Protein AF-A0A7C5YS39-F1 (afdb_monomer)

pLDDT: mean 82.93, std 13.88, range [36.0, 96.56]

Structure (mmCIF, N/CA/C/O backbone):
data_AF-A0A7C5YS39-F1
#
_entry.id   AF-A0A7C5YS39-F1
#
loop_
_atom_site.group_PDB
_atom_site.id
_atom_site.type_symbol
_atom_site.label_atom_id
_atom_site.label_alt_id
_atom_site.label_comp_id
_atom_site.label_asym_id
_atom_site.label_entity_id
_atom_site.label_seq_id
_atom_site.pdbx_PDB_ins_code
_atom_site.Cartn_x
_atom_site.Cartn_y
_atom_site.Cartn_z
_atom_site.occupancy
_atom_site.B_iso_or_equiv
_atom_site.auth_seq_id
_atom_site.auth_comp_id
_atom_site.auth_asym_id
_atom_site.auth_atom_id
_atom_site.pdbx_PDB_model_num
ATOM 1 N N . MET A 1 1 ? 21.789 -4.490 -15.335 1.00 45.22 1 MET A N 1
ATOM 2 C CA . MET A 1 1 ? 21.507 -5.403 -16.463 1.00 45.22 1 MET A CA 1
ATOM 3 C C . MET A 1 1 ? 22.492 -5.074 -17.562 1.00 45.22 1 MET A C 1
ATOM 5 O O . MET A 1 1 ? 22.543 -3.919 -17.960 1.00 45.22 1 MET A O 1
ATOM 9 N N . GLU A 1 2 ? 23.297 -6.037 -18.001 1.00 36.00 2 GLU A N 1
ATOM 10 C CA . GLU A 1 2 ? 24.181 -5.852 -19.156 1.00 36.00 2 GLU A CA 1
ATOM 11 C C . GLU A 1 2 ? 23.430 -6.277 -20.417 1.00 36.00 2 GLU A C 1
ATOM 13 O O . GLU A 1 2 ? 22.921 -7.394 -20.490 1.00 36.00 2 GLU A O 1
ATOM 18 N N . SER A 1 3 ? 23.332 -5.386 -21.402 1.00 39.38 3 SER A N 1
ATOM 19 C CA . SER A 1 3 ? 22.872 -5.760 -22.738 1.00 39.38 3 SER A CA 1
ATOM 20 C C . SER A 1 3 ? 24.081 -6.172 -23.570 1.00 39.38 3 SER A C 1
ATOM 22 O O . SER A 1 3 ? 24.987 -5.359 -23.758 1.00 39.38 3 SER A O 1
ATOM 24 N N . ARG A 1 4 ? 24.082 -7.395 -24.103 1.00 46.88 4 ARG A N 1
ATOM 25 C CA . ARG A 1 4 ? 24.971 -7.784 -25.204 1.00 46.88 4 ARG A CA 1
ATOM 26 C C . ARG A 1 4 ? 24.171 -7.768 -26.502 1.00 46.88 4 ARG A C 1
ATOM 28 O O . ARG A 1 4 ? 22.986 -8.096 -26.509 1.00 46.88 4 ARG A O 1
ATOM 35 N N . VAL A 1 5 ? 24.809 -7.309 -27.571 1.00 46.75 5 VAL A N 1
ATOM 36 C CA . VAL A 1 5 ? 24.255 -7.382 -28.924 1.00 46.75 5 VAL A CA 1
ATOM 37 C C . VAL A 1 5 ? 24.729 -8.710 -29.494 1.00 46.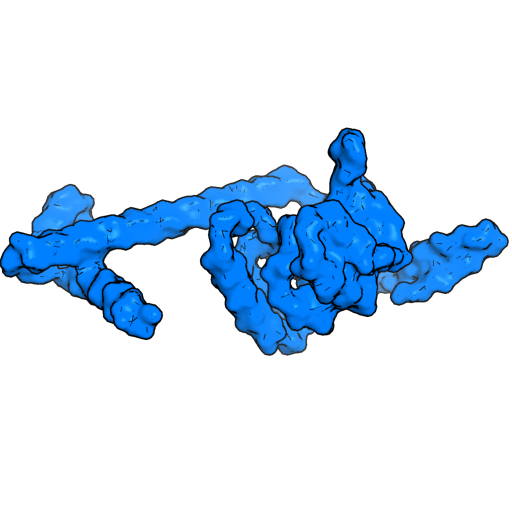75 5 VAL A C 1
ATOM 39 O O . VAL A 1 5 ? 25.938 -8.928 -29.588 1.00 46.75 5 VAL A O 1
ATOM 42 N N . ASP A 1 6 ? 23.791 -9.607 -29.790 1.00 52.62 6 ASP A N 1
ATOM 43 C CA . ASP A 1 6 ? 24.111 -10.870 -30.454 1.00 52.62 6 ASP A CA 1
ATOM 44 C C . ASP A 1 6 ? 24.608 -10.595 -31.894 1.00 52.62 6 ASP A C 1
ATOM 46 O O . ASP A 1 6 ? 24.360 -9.515 -32.441 1.00 52.62 6 ASP A O 1
ATOM 50 N N . PRO A 1 7 ? 25.323 -11.538 -32.538 1.00 56.31 7 PRO A N 1
ATOM 51 C CA . PRO A 1 7 ? 25.869 -11.355 -33.891 1.00 56.31 7 PRO A CA 1
ATOM 52 C C . PRO A 1 7 ? 24.815 -11.044 -34.967 1.00 56.31 7 PRO A C 1
ATOM 54 O O . PRO A 1 7 ? 25.151 -10.535 -36.031 1.00 56.31 7 PRO A O 1
ATOM 57 N N . ASP A 1 8 ? 23.545 -11.347 -34.691 1.00 74.62 8 ASP A N 1
ATOM 58 C CA . ASP A 1 8 ? 22.373 -11.062 -35.525 1.00 74.62 8 ASP A CA 1
ATOM 59 C C . ASP A 1 8 ? 21.801 -9.643 -35.309 1.00 74.62 8 ASP A C 1
ATOM 61 O O . ASP A 1 8 ? 20.803 -9.273 -35.927 1.00 74.62 8 ASP A O 1
ATOM 65 N N . GLY A 1 9 ? 22.415 -8.831 -34.441 1.00 68.00 9 GLY A N 1
ATOM 66 C CA . GLY A 1 9 ? 21.976 -7.471 -34.121 1.00 68.00 9 GLY A CA 1
ATOM 67 C C . GLY A 1 9 ? 20.802 -7.403 -33.139 1.00 68.00 9 GLY A C 1
ATOM 68 O O . GLY A 1 9 ? 20.320 -6.308 -32.831 1.00 68.00 9 GLY A O 1
ATOM 69 N N . VAL A 1 10 ? 20.338 -8.541 -32.611 1.00 58.12 10 VAL A N 1
ATOM 70 C CA . VAL A 1 10 ? 19.209 -8.586 -31.679 1.00 58.12 10 VAL A CA 1
ATOM 71 C C . VAL A 1 10 ? 19.715 -8.362 -30.254 1.00 58.12 10 VAL A C 1
ATOM 73 O O . VAL A 1 10 ? 20.541 -9.109 -29.730 1.00 58.12 10 VAL A O 1
ATOM 76 N N . LYS A 1 11 ? 19.204 -7.325 -29.578 1.00 49.88 11 LYS A N 1
ATOM 77 C CA . LYS A 1 11 ? 19.442 -7.136 -28.139 1.00 49.88 11 LYS A CA 1
ATOM 78 C C . LYS A 1 11 ? 18.672 -8.200 -27.367 1.00 49.88 11 LYS A C 1
ATOM 80 O O . LYS A 1 11 ? 17.454 -8.097 -27.222 1.00 49.88 11 LYS A O 1
ATOM 85 N N . ARG A 1 12 ? 19.382 -9.200 -26.850 1.00 51.28 12 ARG A N 1
ATOM 86 C CA . ARG A 1 12 ? 18.815 -10.187 -25.928 1.00 51.28 12 ARG A CA 1
ATOM 87 C C . ARG A 1 12 ? 19.206 -9.847 -24.499 1.00 51.28 12 ARG A C 1
ATOM 89 O O . ARG A 1 12 ? 20.309 -9.381 -24.213 1.00 51.28 12 ARG A O 1
ATOM 96 N N . TRP A 1 13 ? 18.252 -10.037 -23.599 1.00 51.91 13 TRP A N 1
ATOM 97 C CA . TRP A 1 13 ? 18.456 -9.832 -22.175 1.00 51.91 13 TRP A CA 1
ATOM 98 C C . TRP A 1 13 ? 18.960 -11.136 -21.579 1.00 51.91 13 TRP A C 1
ATOM 100 O O . TRP A 1 13 ? 18.285 -12.160 -21.669 1.00 51.91 13 TRP A O 1
ATOM 110 N N . PHE A 1 14 ? 20.141 -11.097 -20.975 1.00 56.94 14 PHE A N 1
ATOM 111 C CA . PHE A 1 14 ? 20.733 -12.257 -20.327 1.00 56.94 14 PHE A CA 1
ATOM 112 C C . PHE A 1 14 ? 20.655 -12.099 -18.814 1.00 56.94 14 PHE A C 1
ATOM 114 O O . PHE A 1 14 ? 20.822 -11.005 -18.264 1.00 56.94 14 PHE A O 1
ATOM 121 N N . VAL A 1 15 ? 20.423 -13.214 -18.127 1.00 60.16 15 VAL A N 1
ATOM 122 C CA . VAL A 1 15 ? 20.558 -13.278 -16.676 1.00 60.16 15 VAL A CA 1
ATOM 123 C C . VAL A 1 15 ? 22.048 -13.140 -16.361 1.00 60.16 15 VAL A C 1
ATOM 125 O O . VAL A 1 15 ? 22.815 -14.079 -16.540 1.00 60.16 15 VAL A O 1
ATOM 128 N N . ALA A 1 16 ? 22.472 -11.948 -15.928 1.00 64.75 16 ALA A N 1
ATOM 129 C CA . ALA A 1 16 ? 23.889 -11.650 -15.689 1.00 64.75 16 ALA A CA 1
ATOM 130 C C . ALA A 1 16 ? 24.527 -12.605 -14.661 1.00 64.75 16 ALA A C 1
ATOM 132 O O . ALA A 1 16 ? 25.711 -12.923 -14.755 1.00 64.75 16 ALA A O 1
ATOM 133 N N . ARG A 1 17 ? 23.733 -13.075 -13.688 1.00 69.56 17 ARG A N 1
ATOM 134 C CA . ARG A 1 17 ? 24.066 -14.175 -12.776 1.00 69.56 17 ARG A CA 1
ATOM 135 C C . ARG A 1 17 ? 22.801 -14.912 -12.381 1.00 69.56 17 ARG A C 1
ATOM 137 O O . ARG A 1 17 ? 21.881 -14.295 -11.846 1.00 69.56 17 ARG A O 1
ATOM 144 N N . GLU A 1 18 ? 22.775 -16.219 -12.603 1.00 72.00 18 GLU A N 1
ATOM 145 C CA . GLU A 1 18 ? 21.705 -17.048 -12.065 1.00 72.00 18 GLU A CA 1
ATOM 146 C C . GLU A 1 18 ? 21.759 -17.056 -10.530 1.00 72.00 18 GLU A C 1
ATOM 148 O O . GLU A 1 18 ? 22.845 -17.034 -9.930 1.00 72.00 18 GLU A O 1
ATOM 153 N N . PRO A 1 19 ? 20.596 -17.047 -9.861 1.00 70.94 19 PRO A N 1
ATOM 154 C CA . PRO A 1 19 ? 20.556 -17.085 -8.413 1.00 70.94 19 PRO A CA 1
ATOM 155 C C . PRO A 1 19 ? 21.097 -18.432 -7.912 1.00 70.94 19 PRO A C 1
ATOM 157 O O . PRO A 1 19 ? 20.595 -19.495 -8.257 1.00 70.94 19 PRO A O 1
ATOM 160 N N . LYS A 1 20 ? 22.110 -18.393 -7.035 1.00 77.19 20 LYS A N 1
ATOM 161 C CA . LYS A 1 20 ? 22.718 -19.601 -6.434 1.00 77.19 20 LYS A CA 1
ATOM 162 C C . LYS A 1 20 ? 21.772 -20.375 -5.505 1.00 77.19 20 LYS A C 1
ATOM 164 O O . LYS A 1 20 ? 22.084 -21.488 -5.095 1.00 77.19 20 LYS A O 1
ATOM 169 N N . LYS A 1 21 ? 20.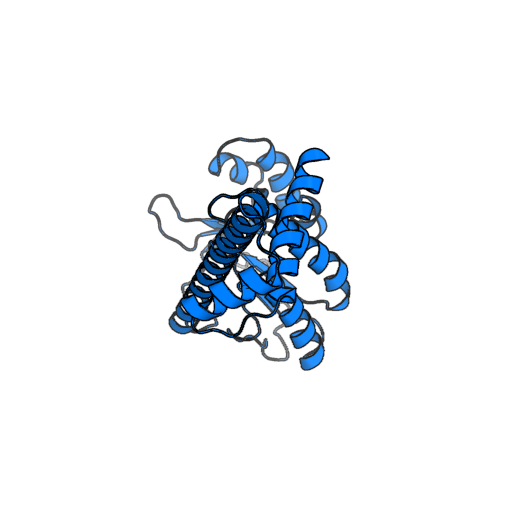670 -19.751 -5.089 1.00 76.62 21 LYS A N 1
ATOM 170 C CA . LYS A 1 21 ? 19.638 -20.322 -4.221 1.00 76.62 21 LYS A CA 1
ATOM 171 C C . LYS A 1 21 ? 18.275 -19.976 -4.818 1.00 76.62 21 LYS A C 1
ATOM 173 O O . LYS A 1 21 ? 18.141 -18.866 -5.333 1.00 76.62 21 LYS A O 1
ATOM 178 N N . PRO A 1 22 ? 17.275 -20.868 -4.725 1.00 73.00 22 PRO A N 1
ATOM 179 C CA . PRO A 1 22 ? 15.930 -20.556 -5.186 1.00 73.00 22 PRO A CA 1
ATOM 180 C C . PRO A 1 22 ? 15.401 -19.319 -4.457 1.00 73.00 22 PRO A C 1
ATOM 182 O O . PRO A 1 22 ? 15.624 -19.151 -3.251 1.00 73.00 22 PRO A O 1
ATOM 185 N N . VAL A 1 23 ? 14.716 -18.451 -5.202 1.00 75.38 23 VAL A N 1
ATOM 186 C CA . VAL A 1 23 ? 14.020 -17.299 -4.626 1.00 75.38 23 VAL A CA 1
ATOM 187 C C . VAL A 1 23 ? 12.910 -17.841 -3.736 1.00 75.38 23 VAL A C 1
ATOM 189 O O . VAL A 1 23 ? 12.058 -18.601 -4.189 1.00 75.38 23 VAL A O 1
ATOM 192 N N . ARG A 1 24 ? 12.952 -17.488 -2.451 1.00 82.38 24 ARG A N 1
ATOM 193 C CA . ARG A 1 24 ? 11.926 -17.885 -1.488 1.00 82.38 24 ARG A CA 1
ATOM 194 C C . ARG A 1 24 ? 10.740 -16.955 -1.661 1.00 82.38 24 ARG A C 1
ATOM 196 O O . ARG A 1 24 ? 10.851 -15.764 -1.378 1.00 82.38 24 ARG A O 1
ATOM 203 N N . PHE A 1 25 ? 9.651 -17.501 -2.179 1.00 88.44 25 PHE A N 1
ATOM 204 C CA . PHE A 1 25 ? 8.449 -16.744 -2.466 1.00 88.44 25 PHE A CA 1
ATOM 205 C C . PHE A 1 25 ? 7.219 -17.619 -2.233 1.00 88.44 25 PHE A C 1
ATOM 207 O O . PHE A 1 25 ? 7.125 -18.713 -2.785 1.00 88.44 25 PHE A O 1
ATOM 214 N N . SER A 1 26 ? 6.301 -17.137 -1.404 1.00 90.75 26 SER A N 1
ATOM 215 C CA . SER A 1 26 ? 5.025 -17.771 -1.083 1.00 90.75 26 SER A CA 1
ATOM 216 C C . SER A 1 26 ? 3.917 -16.723 -1.053 1.00 90.75 26 SER A C 1
ATOM 218 O O . SER A 1 26 ? 4.170 -15.540 -0.816 1.00 90.75 26 SER A O 1
ATOM 220 N N . LEU A 1 27 ? 2.681 -17.155 -1.290 1.00 89.75 27 LEU A N 1
ATOM 221 C CA . LEU A 1 27 ? 1.522 -16.270 -1.227 1.00 89.75 27 LEU A CA 1
ATOM 222 C C . LEU A 1 27 ? 1.323 -15.721 0.195 1.00 89.75 27 LEU A C 1
ATOM 224 O O . LEU A 1 27 ? 0.961 -14.564 0.360 1.00 89.75 27 LEU A O 1
ATOM 228 N N . GLU A 1 28 ? 1.575 -16.540 1.212 1.00 89.56 28 GLU A N 1
ATOM 229 C CA . GLU A 1 28 ? 1.251 -16.250 2.607 1.00 89.56 28 GLU A CA 1
ATOM 230 C C . GLU A 1 28 ? 2.233 -15.277 3.263 1.00 89.56 28 GLU A C 1
ATOM 232 O O . GLU A 1 28 ? 1.823 -14.461 4.086 1.00 89.56 28 GLU A O 1
ATOM 237 N N . GLU A 1 29 ? 3.524 -15.370 2.928 1.00 90.88 29 GLU A N 1
ATOM 238 C CA . GLU A 1 29 ? 4.566 -14.558 3.570 1.00 90.88 29 GLU A CA 1
ATOM 239 C C . GLU A 1 29 ? 4.973 -13.343 2.732 1.00 90.88 29 GLU A C 1
ATOM 241 O O . GLU A 1 29 ? 5.399 -12.329 3.284 1.00 90.88 29 GLU A O 1
ATOM 246 N N . ASN A 1 30 ? 4.885 -13.440 1.400 1.00 92.69 30 ASN A N 1
ATOM 247 C CA . ASN A 1 30 ? 5.450 -12.435 0.502 1.00 92.69 30 ASN A CA 1
ATOM 248 C C . ASN A 1 30 ? 4.400 -11.535 -0.146 1.00 92.69 30 ASN A C 1
ATOM 250 O O . ASN A 1 30 ? 4.789 -10.529 -0.732 1.00 92.69 30 ASN A O 1
ATOM 254 N N . ILE A 1 31 ? 3.106 -11.859 -0.074 1.00 92.69 31 ILE A N 1
ATOM 255 C CA . ILE A 1 31 ? 2.040 -11.032 -0.650 1.00 92.69 31 ILE A CA 1
ATOM 256 C C . ILE A 1 31 ? 1.175 -10.473 0.472 1.00 92.69 31 ILE A C 1
ATOM 258 O O . ILE A 1 31 ? 0.572 -11.207 1.249 1.00 92.69 31 ILE A O 1
ATOM 262 N N . VAL A 1 32 ? 1.099 -9.148 0.532 1.00 90.88 32 VAL A N 1
ATOM 263 C CA . VAL A 1 32 ? 0.361 -8.412 1.556 1.00 90.88 32 VAL A CA 1
ATOM 264 C C . VAL A 1 32 ? -0.671 -7.500 0.910 1.00 90.88 32 VAL A C 1
ATOM 266 O O . VAL A 1 32 ? -0.435 -6.912 -0.143 1.00 90.88 32 VAL A O 1
ATOM 269 N N . PHE A 1 33 ? -1.826 -7.372 1.561 1.00 87.12 33 PHE A N 1
ATOM 270 C CA . PHE A 1 33 ? -2.967 -6.592 1.062 1.00 87.12 33 PHE A CA 1
ATOM 271 C C . PHE A 1 33 ? -3.277 -5.361 1.927 1.00 87.12 33 PHE A C 1
ATOM 273 O O . PHE A 1 33 ? -4.254 -4.655 1.674 1.00 87.12 33 PHE A O 1
ATOM 280 N N . SER A 1 34 ? -2.481 -5.114 2.973 1.00 81.50 34 SER A N 1
ATOM 281 C CA . SER A 1 34 ? -2.614 -3.953 3.852 1.00 81.50 34 SER A CA 1
ATOM 282 C C . SER A 1 34 ? -1.240 -3.355 4.197 1.00 81.50 34 SER A C 1
ATOM 284 O O . SER A 1 34 ? -0.257 -4.103 4.270 1.00 81.50 34 SER A O 1
ATOM 286 N N . PRO A 1 35 ? -1.149 -2.029 4.413 1.00 77.19 35 PRO A N 1
ATOM 287 C CA . PRO A 1 35 ? 0.086 -1.391 4.869 1.00 77.19 35 PRO A CA 1
ATOM 288 C C . PRO A 1 35 ? 0.581 -1.925 6.220 1.00 77.19 35 PRO A C 1
ATOM 290 O O . PRO A 1 35 ? 1.781 -2.067 6.435 1.00 77.19 35 PRO A O 1
ATOM 293 N N . GLU A 1 36 ? -0.330 -2.264 7.133 1.00 78.25 36 GLU A N 1
ATOM 294 C CA . GLU A 1 36 ? 0.026 -2.783 8.455 1.00 78.25 36 GLU A CA 1
ATOM 295 C C . GLU A 1 36 ? 0.654 -4.182 8.360 1.00 78.25 36 GLU A C 1
ATOM 297 O O . GLU A 1 36 ? 1.599 -4.502 9.087 1.00 78.25 36 GLU A O 1
ATOM 302 N N . ASP A 1 37 ? 0.154 -5.017 7.444 1.00 86.50 37 ASP A N 1
ATOM 303 C CA . ASP A 1 37 ? 0.719 -6.343 7.192 1.00 86.50 37 ASP A CA 1
ATOM 304 C C . ASP A 1 37 ? 2.063 -6.255 6.454 1.00 86.50 37 ASP A C 1
ATOM 306 O O . ASP A 1 37 ? 2.910 -7.128 6.648 1.00 86.50 37 ASP A O 1
ATOM 310 N N . LEU A 1 38 ? 2.303 -5.201 5.663 1.00 85.88 38 LEU A N 1
ATOM 311 C CA . LEU A 1 38 ? 3.585 -4.969 4.988 1.00 85.88 38 LEU A CA 1
ATOM 312 C C . LEU A 1 38 ? 4.734 -4.827 5.989 1.00 85.88 38 LEU A C 1
ATOM 314 O O . LEU A 1 38 ? 5.759 -5.493 5.842 1.00 85.88 38 LEU A O 1
ATOM 318 N N . MET A 1 39 ? 4.548 -4.014 7.029 1.00 83.50 39 MET A N 1
ATOM 319 C CA . MET A 1 39 ? 5.569 -3.802 8.056 1.00 83.50 39 MET A CA 1
ATOM 320 C C . MET A 1 39 ? 5.863 -5.084 8.836 1.00 83.50 39 MET A C 1
ATOM 322 O O . MET A 1 39 ? 7.015 -5.497 8.944 1.00 83.50 39 MET A O 1
ATOM 326 N N . LYS A 1 40 ? 4.810 -5.776 9.288 1.00 88.62 40 LYS A N 1
ATOM 327 C CA . LYS A 1 40 ? 4.940 -7.061 9.990 1.00 88.62 40 LYS A CA 1
ATOM 328 C C . LYS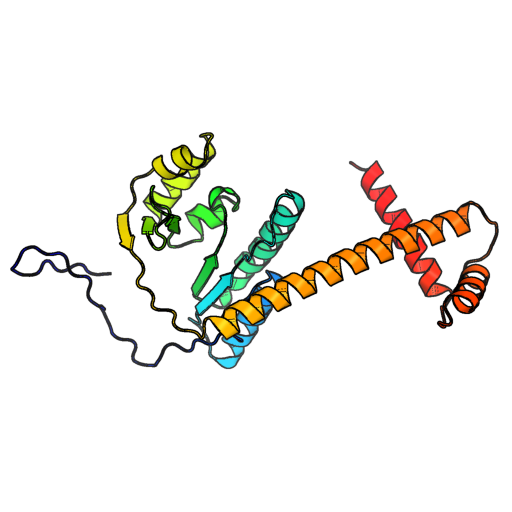 A 1 40 ? 5.640 -8.108 9.132 1.00 88.62 40 LYS A C 1
ATOM 330 O O . LYS A 1 40 ? 6.520 -8.812 9.617 1.00 88.62 40 LYS A O 1
ATOM 335 N N . SER A 1 41 ? 5.267 -8.203 7.858 1.00 91.00 41 SER A N 1
ATOM 336 C CA . SER A 1 41 ? 5.862 -9.169 6.932 1.00 91.00 41 SER A CA 1
ATOM 337 C C . SER A 1 41 ? 7.327 -8.844 6.667 1.00 91.00 41 SER A C 1
ATOM 339 O O . SER A 1 41 ? 8.147 -9.757 6.649 1.00 91.00 41 SER A O 1
ATOM 341 N N . ALA A 1 42 ? 7.688 -7.562 6.552 1.00 89.50 42 ALA A N 1
ATOM 342 C CA . ALA A 1 42 ? 9.080 -7.145 6.439 1.00 89.50 42 ALA A CA 1
ATOM 343 C C . ALA A 1 42 ? 9.907 -7.539 7.670 1.00 89.50 42 ALA A C 1
ATOM 345 O O . ALA A 1 42 ? 10.961 -8.152 7.520 1.00 89.50 42 ALA A O 1
ATOM 346 N N . SER A 1 43 ? 9.427 -7.270 8.886 1.00 88.69 43 SER A N 1
ATOM 347 C CA . SER A 1 43 ? 10.136 -7.687 10.103 1.00 88.69 43 SER A CA 1
ATOM 348 C C . SER A 1 43 ? 10.257 -9.214 10.193 1.00 88.69 43 SER A C 1
ATOM 350 O O . SER A 1 43 ? 11.357 -9.739 10.344 1.00 88.69 43 SER A O 1
ATOM 352 N N . ASN A 1 44 ? 9.160 -9.945 9.974 1.00 91.56 44 ASN A N 1
ATOM 353 C CA . ASN A 1 44 ? 9.143 -11.408 10.047 1.00 91.56 44 ASN A CA 1
ATOM 354 C C . ASN A 1 44 ? 10.087 -12.061 9.027 1.00 91.56 44 ASN A C 1
ATOM 356 O O . ASN A 1 44 ? 10.837 -12.980 9.361 1.00 91.56 44 ASN A O 1
ATOM 360 N N . LEU A 1 45 ? 10.069 -11.595 7.776 1.00 91.75 45 LEU A N 1
ATOM 361 C CA . LEU A 1 45 ? 10.948 -12.104 6.725 1.00 91.75 45 LEU A CA 1
ATOM 362 C C . LEU A 1 45 ? 12.414 -11.780 7.017 1.00 91.75 45 LEU A C 1
ATOM 364 O O . LEU A 1 45 ? 13.288 -12.622 6.784 1.00 91.75 45 LEU A O 1
ATOM 368 N N . ARG A 1 46 ? 12.693 -10.593 7.569 1.00 89.50 46 ARG A N 1
ATOM 369 C CA . ARG A 1 46 ? 14.033 -10.208 8.012 1.00 89.50 46 ARG A CA 1
ATOM 370 C C . ARG A 1 46 ? 14.553 -11.133 9.106 1.00 89.50 46 ARG A C 1
ATOM 372 O O . ARG A 1 46 ? 15.686 -11.597 8.979 1.00 89.50 46 ARG A O 1
ATOM 379 N N . ASP A 1 47 ? 13.748 -11.405 10.124 1.00 90.50 47 ASP A N 1
ATOM 380 C CA . ASP A 1 47 ? 14.146 -12.222 11.273 1.00 90.50 47 ASP A CA 1
ATOM 381 C C . ASP A 1 47 ? 14.314 -13.693 10.883 1.00 90.50 47 ASP A C 1
ATOM 383 O O . ASP A 1 47 ? 15.269 -14.355 11.289 1.00 90.50 47 ASP A O 1
ATOM 387 N N . LYS A 1 48 ? 13.424 -14.200 10.024 1.00 90.81 48 LYS A N 1
ATOM 388 C CA . LYS A 1 48 ? 13.413 -15.605 9.606 1.00 90.81 48 LYS A CA 1
ATOM 389 C C . LYS A 1 48 ? 14.458 -15.929 8.536 1.00 90.81 48 LYS A C 1
ATOM 391 O O . LYS A 1 48 ? 15.026 -17.022 8.538 1.00 90.81 48 LYS A O 1
ATOM 396 N N . TYR A 1 49 ? 14.698 -15.014 7.595 1.00 89.69 49 TYR A N 1
ATOM 397 C CA . TYR A 1 49 ? 15.479 -15.295 6.381 1.00 89.69 49 TYR A CA 1
ATOM 398 C C . TYR A 1 49 ? 16.583 -14.281 6.068 1.00 89.69 49 TYR A C 1
ATOM 400 O O . TYR A 1 49 ? 17.419 -14.537 5.197 1.00 89.69 49 TYR A O 1
ATOM 408 N N . GLY A 1 50 ? 16.639 -13.152 6.772 1.00 87.94 50 GLY A N 1
ATOM 409 C CA . GLY A 1 50 ? 17.638 -12.115 6.551 1.00 87.94 50 GLY A CA 1
ATOM 410 C C . GLY A 1 50 ? 17.247 -11.111 5.463 1.00 87.94 50 GLY A C 1
ATOM 411 O O . GLY A 1 50 ? 16.082 -10.872 5.187 1.00 87.94 50 GLY A O 1
ATOM 412 N N . ARG A 1 51 ? 18.243 -10.428 4.886 1.00 88.62 51 ARG A N 1
ATOM 413 C CA . ARG A 1 51 ? 18.059 -9.342 3.896 1.00 88.62 51 ARG A CA 1
ATOM 414 C C . ARG A 1 51 ? 17.580 -9.881 2.539 1.00 88.62 51 ARG A C 1
ATOM 416 O O . ARG A 1 51 ? 17.609 -11.087 2.302 1.00 88.62 51 ARG A O 1
ATOM 423 N N . ASN A 1 52 ? 17.209 -8.972 1.636 1.00 87.56 52 ASN A N 1
ATOM 424 C CA . ASN A 1 52 ? 16.919 -9.239 0.220 1.00 87.56 52 ASN A CA 1
ATOM 425 C C . ASN A 1 52 ? 15.715 -10.161 -0.039 1.00 87.56 52 ASN A C 1
ATOM 427 O O . ASN A 1 52 ? 15.676 -10.852 -1.055 1.00 87.56 52 ASN A O 1
ATOM 431 N N . GLN A 1 53 ? 14.742 -10.188 0.873 1.00 90.06 53 GLN A N 1
ATOM 432 C CA . GLN A 1 53 ? 13.462 -10.852 0.627 1.00 90.06 53 GLN A CA 1
ATOM 433 C C . GLN A 1 53 ? 12.588 -9.981 -0.279 1.00 90.06 53 GLN A C 1
ATOM 435 O O . GLN A 1 53 ? 12.730 -8.756 -0.280 1.00 90.06 53 GLN A O 1
ATOM 440 N N . VAL A 1 54 ? 11.716 -10.614 -1.065 1.00 91.06 54 VAL A N 1
ATOM 441 C CA . VAL A 1 54 ? 10.781 -9.925 -1.965 1.00 91.06 54 VAL A CA 1
ATOM 442 C C . VAL A 1 54 ? 9.421 -9.844 -1.291 1.00 91.06 54 VAL A C 1
ATOM 444 O O . VAL A 1 54 ? 8.914 -10.866 -0.839 1.00 91.06 54 VAL A O 1
ATOM 447 N N . ILE A 1 55 ? 8.827 -8.657 -1.245 1.00 91.88 55 ILE A N 1
ATOM 448 C CA . ILE A 1 55 ? 7.475 -8.446 -0.721 1.00 91.88 55 ILE A CA 1
ATOM 449 C C . ILE A 1 55 ? 6.656 -7.728 -1.785 1.00 91.88 55 ILE A C 1
ATOM 451 O O . ILE A 1 55 ? 7.111 -6.740 -2.357 1.00 91.88 55 ILE A O 1
ATOM 455 N N . ILE A 1 56 ? 5.456 -8.223 -2.059 1.00 92.12 56 ILE A N 1
ATOM 456 C CA . ILE A 1 56 ? 4.486 -7.607 -2.955 1.00 92.12 56 ILE A CA 1
ATOM 457 C C . ILE A 1 56 ? 3.362 -7.044 -2.099 1.00 92.12 56 ILE A C 1
ATOM 459 O O . ILE A 1 56 ? 2.577 -7.790 -1.521 1.00 92.12 56 ILE A O 1
ATOM 463 N N . TYR A 1 57 ? 3.279 -5.723 -2.038 1.00 89.75 57 TYR A N 1
ATOM 464 C CA . TYR A 1 57 ? 2.106 -5.037 -1.531 1.00 89.75 57 TYR A CA 1
ATOM 465 C C . TYR A 1 57 ? 1.124 -4.831 -2.681 1.00 89.75 57 TYR A C 1
ATOM 467 O O . TYR A 1 57 ? 1.344 -3.992 -3.555 1.00 89.75 57 TYR A O 1
ATOM 475 N N . ASP A 1 58 ? 0.059 -5.629 -2.697 1.00 88.06 58 ASP A N 1
ATOM 476 C CA . ASP A 1 58 ? -1.011 -5.503 -3.677 1.00 88.06 58 ASP A CA 1
ATOM 477 C C . ASP A 1 58 ? -2.143 -4.669 -3.099 1.00 88.06 58 ASP A C 1
ATOM 479 O O . ASP A 1 58 ? -2.940 -5.148 -2.284 1.00 88.06 58 ASP A O 1
ATOM 483 N N . GLU A 1 59 ? -2.227 -3.414 -3.539 1.00 71.50 59 GLU A N 1
ATOM 484 C CA . GLU A 1 59 ? -3.335 -2.542 -3.190 1.00 71.50 59 GLU A CA 1
ATOM 485 C C . GLU A 1 59 ? -4.585 -2.952 -3.989 1.00 71.50 59 GLU A C 1
ATOM 487 O O . GLU A 1 59 ? -5.064 -2.270 -4.900 1.00 71.50 59 GLU A O 1
ATOM 492 N N . GLY A 1 60 ? -5.142 -4.113 -3.651 1.00 53.59 60 GLY A N 1
ATOM 493 C CA . GLY A 1 60 ? -6.390 -4.611 -4.198 1.00 53.59 60 GLY A CA 1
ATOM 494 C C . GLY A 1 60 ? -7.546 -3.693 -3.818 1.00 53.59 60 GLY A C 1
ATOM 495 O O . GLY A 1 60 ? -8.215 -3.932 -2.822 1.00 53.59 60 GLY A O 1
ATOM 496 N N . ARG A 1 61 ? -7.809 -2.648 -4.616 1.00 50.53 61 ARG A N 1
ATOM 497 C CA . ARG A 1 61 ? -8.999 -1.769 -4.538 1.00 50.53 61 ARG A CA 1
ATOM 498 C C . ARG A 1 61 ? -9.291 -1.150 -3.164 1.00 50.53 61 ARG A C 1
ATOM 500 O O . ARG A 1 61 ? -10.408 -0.694 -2.917 1.00 50.53 61 ARG A O 1
ATOM 507 N N . THR A 1 62 ? -8.312 -1.059 -2.273 1.00 49.12 62 THR A N 1
ATOM 508 C CA . THR A 1 62 ? -8.496 -0.432 -0.959 1.00 49.12 62 THR A CA 1
ATOM 509 C C . THR A 1 62 ? -8.748 1.076 -1.017 1.00 49.12 62 THR A C 1
ATOM 511 O O . THR A 1 62 ? -9.175 1.631 0.000 1.00 49.12 62 THR A O 1
ATOM 514 N N . GLY A 1 63 ? -8.575 1.691 -2.194 1.00 44.91 63 GLY A N 1
ATOM 515 C CA . GLY A 1 63 ? -8.802 3.104 -2.488 1.00 44.91 63 GLY A CA 1
ATOM 516 C C . GLY A 1 63 ? -9.722 3.370 -3.687 1.00 44.91 63 GLY A C 1
ATOM 517 O O . GLY A 1 63 ? -9.365 4.164 -4.556 1.00 44.91 63 GLY A O 1
ATOM 518 N N . LEU A 1 64 ? -10.918 2.767 -3.746 1.00 38.75 64 LEU A N 1
ATOM 519 C CA . LEU A 1 64 ? -12.019 3.431 -4.463 1.00 38.75 64 LEU A CA 1
ATOM 520 C C . LEU A 1 64 ? -12.425 4.679 -3.653 1.00 38.75 64 LEU A C 1
ATOM 522 O O . LEU A 1 64 ? -13.223 4.613 -2.722 1.00 38.75 64 LEU A O 1
ATOM 526 N N . ASP A 1 65 ? -11.765 5.786 -3.995 1.00 46.97 65 ASP A N 1
ATOM 527 C CA . ASP A 1 65 ? -12.200 7.177 -3.844 1.00 46.97 65 ASP A CA 1
ATOM 528 C C . ASP A 1 65 ? -12.453 7.731 -2.438 1.00 46.97 65 ASP A C 1
ATOM 530 O O . ASP A 1 65 ? -13.473 8.358 -2.166 1.00 46.97 65 ASP A O 1
ATOM 534 N N . SER A 1 66 ? -11.462 7.650 -1.548 1.00 49.97 66 SER A N 1
ATOM 535 C CA . SER A 1 66 ? -11.358 8.699 -0.526 1.00 49.97 66 SER A CA 1
ATOM 536 C C . SER A 1 66 ? -9.924 9.190 -0.403 1.00 49.97 66 SER A C 1
ATOM 538 O O . SER A 1 66 ? -9.002 8.410 -0.169 1.00 49.97 66 SER A O 1
ATOM 540 N N . ALA A 1 67 ? -9.733 10.504 -0.535 1.00 58.59 67 ALA A N 1
ATOM 541 C CA . ALA A 1 67 ? -8.454 11.158 -0.263 1.00 58.59 67 ALA A CA 1
ATOM 542 C C . ALA A 1 67 ? -7.910 10.774 1.130 1.00 58.59 67 ALA A C 1
ATOM 544 O O . ALA A 1 67 ? -6.707 10.599 1.294 1.00 58.59 67 ALA A O 1
ATOM 545 N N . ARG A 1 68 ? -8.808 10.526 2.098 1.00 56.50 68 ARG A N 1
ATOM 546 C CA . ARG A 1 68 ? -8.485 10.045 3.451 1.00 56.50 68 ARG A CA 1
ATOM 547 C C . ARG A 1 68 ? -7.844 8.651 3.474 1.00 56.50 68 ARG A C 1
ATOM 549 O O . ARG A 1 68 ? -6.888 8.446 4.213 1.00 56.50 68 ARG A O 1
ATOM 556 N N . ALA A 1 69 ? -8.317 7.698 2.662 1.00 58.56 69 ALA A N 1
ATOM 557 C CA . ALA A 1 69 ? -7.683 6.379 2.570 1.00 58.56 69 ALA A CA 1
ATOM 558 C C . ALA A 1 69 ? -6.266 6.480 1.987 1.00 58.56 69 ALA A C 1
ATOM 560 O O . ALA A 1 69 ? -5.353 5.836 2.494 1.00 58.56 69 ALA A O 1
ATOM 561 N N . MET A 1 70 ? -6.065 7.348 0.989 1.00 63.50 70 MET A N 1
ATOM 562 C CA . MET A 1 70 ? -4.734 7.598 0.425 1.00 63.50 70 MET A CA 1
ATOM 563 C C . MET A 1 70 ? -3.807 8.311 1.407 1.00 63.50 70 MET A C 1
ATOM 565 O O . MET A 1 70 ? -2.624 8.005 1.436 1.00 63.50 70 MET A O 1
ATOM 569 N N . GLN A 1 71 ? -4.317 9.220 2.242 1.00 66.62 71 GLN A N 1
ATOM 570 C CA . GLN A 1 71 ? -3.524 9.846 3.305 1.00 66.62 71 GLN A CA 1
ATOM 571 C C . GLN A 1 71 ? -3.062 8.824 4.347 1.00 66.62 71 GLN A C 1
ATOM 573 O O . GLN A 1 71 ? -1.888 8.819 4.705 1.00 66.62 71 GLN A O 1
ATOM 578 N N . ALA A 1 72 ? -3.953 7.934 4.793 1.00 65.38 72 ALA A N 1
ATOM 579 C CA . ALA A 1 72 ? -3.599 6.871 5.731 1.00 65.38 72 ALA A CA 1
ATOM 580 C C . ALA A 1 72 ? -2.559 5.908 5.136 1.00 65.38 72 ALA A C 1
ATOM 582 O O . ALA A 1 72 ? -1.589 5.568 5.807 1.00 65.38 72 ALA A O 1
ATOM 583 N N . ILE A 1 73 ? -2.715 5.534 3.861 1.00 68.25 73 ILE A N 1
ATOM 584 C CA . ILE A 1 73 ? -1.734 4.713 3.141 1.00 68.25 73 ILE A CA 1
ATOM 585 C C . ILE A 1 73 ? -0.410 5.460 3.001 1.00 68.25 73 ILE A C 1
ATOM 587 O O . ILE A 1 73 ? 0.624 4.898 3.325 1.00 68.25 73 ILE A O 1
ATOM 591 N N . ASN A 1 74 ? -0.415 6.724 2.577 1.00 70.12 74 ASN A N 1
ATOM 592 C CA . ASN A 1 74 ? 0.807 7.513 2.429 1.00 70.12 74 ASN A CA 1
ATOM 593 C C . ASN A 1 74 ? 1.549 7.669 3.761 1.00 70.12 74 ASN A C 1
ATOM 595 O O . ASN A 1 74 ? 2.771 7.566 3.764 1.00 70.12 74 ASN A O 1
ATOM 599 N N . LYS A 1 75 ? 0.831 7.848 4.878 1.00 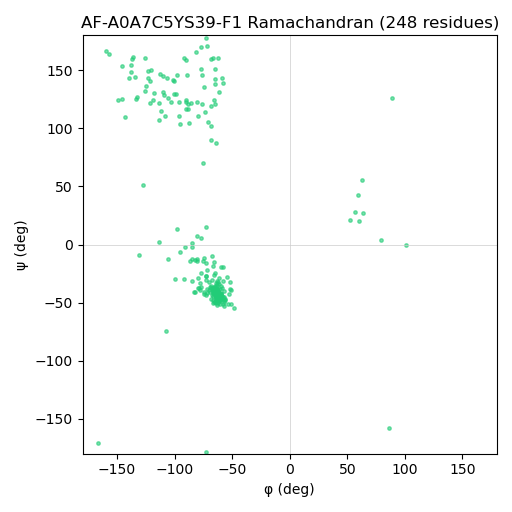76.81 75 LYS A N 1
ATOM 600 C CA . LYS A 1 75 ? 1.420 7.892 6.222 1.00 76.81 75 LYS A CA 1
ATOM 601 C C . LYS A 1 75 ? 2.009 6.539 6.627 1.00 76.81 75 LYS A C 1
ATOM 603 O O . LYS A 1 75 ? 3.177 6.480 6.974 1.00 76.81 75 LYS A O 1
ATOM 608 N N . ALA A 1 76 ? 1.251 5.451 6.497 1.00 72.88 76 ALA A N 1
ATOM 609 C CA . ALA A 1 76 ? 1.745 4.113 6.828 1.00 72.88 76 ALA A CA 1
ATOM 610 C C . ALA A 1 76 ? 2.939 3.699 5.950 1.00 72.88 76 ALA A C 1
ATOM 612 O O . ALA A 1 76 ? 3.908 3.131 6.440 1.00 72.88 76 ALA A O 1
ATOM 613 N N . MET A 1 77 ? 2.901 4.031 4.656 1.00 74.75 77 MET A N 1
ATOM 614 C CA . MET A 1 77 ? 4.025 3.838 3.742 1.00 74.75 77 MET A CA 1
ATOM 615 C C . MET A 1 77 ? 5.209 4.725 4.125 1.00 74.75 77 MET A C 1
ATOM 617 O O . MET A 1 77 ? 6.345 4.288 3.998 1.00 74.75 77 MET A O 1
ATOM 621 N N . GLN A 1 78 ? 4.972 5.948 4.600 1.00 77.69 78 GLN A N 1
ATOM 622 C CA . GLN A 1 78 ? 6.027 6.839 5.068 1.00 77.69 78 GLN A CA 1
ATOM 623 C C . GLN A 1 78 ? 6.726 6.301 6.311 1.00 77.69 78 GLN A C 1
ATOM 625 O O . GLN A 1 78 ? 7.952 6.210 6.297 1.00 77.69 78 GLN A O 1
ATOM 630 N N . ASP A 1 79 ? 5.963 5.901 7.325 1.00 78.12 79 ASP A N 1
ATOM 631 C CA . ASP A 1 79 ? 6.486 5.291 8.549 1.00 78.12 79 ASP A CA 1
ATOM 632 C C . ASP A 1 79 ? 7.271 4.019 8.190 1.00 78.12 79 ASP A C 1
ATOM 634 O O . ASP A 1 79 ? 8.441 3.857 8.542 1.00 78.12 79 ASP A O 1
ATOM 638 N N . PHE A 1 80 ? 6.686 3.178 7.332 1.00 79.94 80 PHE A N 1
ATOM 639 C CA . PHE A 1 80 ? 7.349 1.995 6.807 1.00 79.94 80 PHE A CA 1
ATOM 640 C C . PHE A 1 80 ? 8.662 2.327 6.084 1.00 79.94 80 PHE A C 1
ATOM 642 O O . PHE A 1 80 ? 9.682 1.711 6.368 1.00 79.94 80 PHE A O 1
ATOM 649 N N . PHE A 1 81 ? 8.681 3.294 5.163 1.00 77.19 81 PHE A N 1
ATOM 650 C CA . PHE A 1 81 ? 9.878 3.634 4.390 1.00 77.19 81 PHE A CA 1
ATOM 651 C C . PHE A 1 81 ? 10.962 4.344 5.207 1.00 77.19 81 PHE A C 1
ATOM 653 O O . PHE A 1 81 ? 12.126 4.335 4.801 1.00 77.19 81 PHE A O 1
ATOM 660 N N . GLN A 1 82 ? 10.604 4.975 6.325 1.00 77.69 82 GLN A N 1
ATOM 661 C CA . GLN A 1 82 ? 11.577 5.502 7.282 1.00 77.69 82 GLN A CA 1
ATOM 662 C C . GLN A 1 82 ? 12.314 4.363 8.000 1.00 77.69 82 GLN A C 1
ATOM 664 O O . GLN A 1 82 ? 13.525 4.452 8.204 1.00 77.69 82 GLN A O 1
ATOM 669 N N . GLU A 1 83 ? 11.624 3.264 8.302 1.00 76.56 83 GLU A N 1
ATOM 670 C CA . GLU A 1 83 ? 12.195 2.121 9.025 1.00 76.56 83 GLU A CA 1
ATOM 671 C C . GLU A 1 83 ? 12.787 1.038 8.101 1.00 76.56 83 GLU A C 1
ATOM 673 O O . GLU A 1 83 ? 13.773 0.372 8.439 1.00 76.56 83 GLU A O 1
ATOM 678 N N . CYS A 1 84 ? 12.256 0.884 6.881 1.00 73.38 84 CYS A N 1
ATOM 679 C CA . CYS A 1 84 ? 12.568 -0.247 6.002 1.00 73.38 84 CYS A CA 1
ATOM 680 C C . CYS A 1 84 ? 14.016 -0.276 5.502 1.00 73.38 84 CYS A C 1
ATOM 682 O O . CYS A 1 84 ? 14.495 -1.332 5.070 1.00 73.38 84 CYS A O 1
ATOM 684 N N . GLY A 1 85 ? 14.731 0.854 5.569 1.00 68.06 85 GLY A N 1
ATOM 685 C CA . GLY A 1 85 ? 16.143 0.945 5.196 1.00 68.06 85 GLY A CA 1
ATOM 686 C C . GLY A 1 85 ? 17.019 -0.066 5.946 1.00 68.06 85 GLY A C 1
ATOM 687 O O . GLY A 1 85 ? 18.010 -0.553 5.402 1.00 68.06 85 GLY A O 1
ATOM 688 N N . GLN A 1 86 ? 16.618 -0.471 7.156 1.00 72.94 86 GLN A N 1
ATOM 689 C CA . GLN A 1 86 ? 17.345 -1.459 7.958 1.00 72.94 86 GLN A CA 1
ATOM 690 C C . GLN A 1 86 ? 17.090 -2.915 7.519 1.00 72.94 86 GLN A C 1
ATOM 692 O O . GLN A 1 86 ? 17.969 -3.782 7.663 1.00 72.94 86 GLN A O 1
ATOM 697 N N . HIS A 1 87 ? 15.910 -3.194 6.953 1.00 80.31 87 HIS A N 1
ATOM 698 C CA . HIS A 1 87 ? 15.500 -4.534 6.525 1.00 80.31 87 HIS A CA 1
ATOM 699 C C . HIS A 1 87 ? 16.134 -4.944 5.188 1.00 80.31 87 HIS A C 1
ATOM 701 O O . HIS A 1 87 ? 16.480 -6.114 5.006 1.00 80.31 87 HIS A O 1
ATOM 707 N N . GLY A 1 88 ? 16.353 -3.986 4.279 1.00 83.62 88 GLY A N 1
ATOM 708 C CA . GLY A 1 88 ? 17.001 -4.222 2.983 1.00 83.62 88 GLY A CA 1
ATOM 709 C C . GLY A 1 88 ? 16.253 -5.242 2.120 1.00 83.62 88 GLY A C 1
ATOM 710 O O . GLY A 1 88 ? 16.861 -6.162 1.574 1.00 83.62 88 GLY A O 1
ATOM 711 N N . HIS A 1 89 ? 14.926 -5.149 2.081 1.00 89.12 89 HIS A N 1
ATOM 712 C CA . HIS A 1 89 ? 14.057 -5.973 1.239 1.00 89.12 89 HIS A CA 1
ATOM 713 C C . HIS A 1 89 ? 13.789 -5.307 -0.113 1.00 89.12 89 HIS A C 1
ATOM 715 O O . HIS A 1 89 ? 13.947 -4.098 -0.262 1.00 89.12 89 HIS A O 1
ATOM 721 N N . ILE A 1 90 ? 13.369 -6.106 -1.093 1.00 89.88 90 ILE A N 1
ATOM 722 C CA . ILE A 1 90 ? 12.861 -5.633 -2.382 1.00 89.88 90 ILE A CA 1
ATOM 723 C C . ILE A 1 90 ? 11.343 -5.596 -2.278 1.00 89.88 90 ILE A C 1
ATOM 725 O O . ILE A 1 90 ? 10.716 -6.614 -1.996 1.00 89.88 90 ILE A O 1
ATOM 729 N N . ILE A 1 91 ? 10.754 -4.429 -2.508 1.00 89.31 91 ILE A N 1
ATOM 730 C CA . ILE A 1 91 ? 9.327 -4.217 -2.284 1.00 89.31 91 ILE A CA 1
ATOM 731 C C . ILE A 1 91 ? 8.695 -3.776 -3.589 1.00 89.31 91 ILE A C 1
ATOM 733 O O . ILE A 1 91 ? 9.099 -2.777 -4.182 1.00 89.31 91 ILE A O 1
ATOM 737 N N . LEU A 1 92 ? 7.712 -4.547 -4.035 1.00 91.44 92 LEU A N 1
ATOM 738 C CA . LEU A 1 92 ? 6.893 -4.249 -5.196 1.00 91.44 92 LEU A CA 1
ATOM 739 C C . LEU A 1 92 ? 5.551 -3.736 -4.698 1.00 91.44 92 LEU A C 1
ATOM 741 O O . LEU A 1 92 ? 4.866 -4.415 -3.941 1.00 91.44 92 LEU A O 1
ATOM 745 N N . ILE A 1 93 ? 5.185 -2.531 -5.114 1.00 88.50 93 ILE A N 1
ATOM 746 C CA . ILE A 1 93 ? 3.935 -1.892 -4.716 1.00 88.50 93 ILE A CA 1
ATOM 747 C C . ILE A 1 93 ? 3.052 -1.828 -5.954 1.00 88.50 93 ILE A C 1
ATOM 749 O O . ILE A 1 93 ? 3.395 -1.168 -6.934 1.00 88.50 93 ILE A O 1
ATOM 753 N N . VAL A 1 94 ? 1.934 -2.545 -5.917 1.00 88.94 94 VAL A N 1
ATOM 754 C CA . VAL A 1 94 ? 0.948 -2.570 -6.997 1.00 88.94 94 VAL A CA 1
ATOM 755 C C . VAL A 1 94 ? -0.137 -1.564 -6.653 1.00 88.94 94 VAL A C 1
ATOM 757 O O . VAL A 1 94 ? -0.904 -1.774 -5.717 1.00 88.94 94 VAL A O 1
ATOM 760 N N . LEU A 1 95 ? -0.187 -0.472 -7.415 1.00 84.50 95 LEU A N 1
ATOM 761 C CA . LEU A 1 95 ? -1.130 0.627 -7.219 1.00 84.50 95 LEU A CA 1
ATOM 762 C C . LEU A 1 95 ? -1.955 0.859 -8.485 1.00 84.50 95 LEU A C 1
ATOM 764 O O . LEU A 1 95 ? -1.436 0.691 -9.590 1.00 84.50 95 LEU A O 1
ATOM 768 N N . PRO A 1 96 ? -3.208 1.323 -8.352 1.00 81.56 96 PRO A N 1
ATOM 769 C CA . PRO A 1 96 ? -4.017 1.714 -9.501 1.00 81.56 96 PRO A CA 1
ATOM 770 C C . PRO A 1 96 ? -3.561 3.034 -10.144 1.00 81.56 96 PRO A C 1
ATOM 772 O O . PRO A 1 96 ? -3.814 3.245 -11.326 1.00 81.56 96 PRO A O 1
ATOM 775 N N . ASP A 1 97 ? -2.936 3.937 -9.380 1.00 83.50 97 ASP A N 1
ATOM 776 C CA . ASP A 1 97 ? -2.478 5.243 -9.869 1.00 83.50 97 ASP A CA 1
ATOM 777 C C . ASP A 1 97 ? -1.142 5.622 -9.220 1.00 83.50 97 ASP A C 1
ATOM 779 O O . ASP A 1 97 ? -1.070 5.942 -8.031 1.00 83.50 97 ASP A O 1
ATOM 783 N N . PHE A 1 98 ? -0.084 5.610 -10.030 1.00 88.00 98 PHE A N 1
ATOM 784 C CA . PHE A 1 98 ? 1.274 5.975 -9.627 1.00 88.00 98 PHE A CA 1
ATOM 785 C C . PHE A 1 98 ? 1.381 7.437 -9.159 1.00 88.00 98 PHE A C 1
ATOM 787 O O . PHE A 1 98 ? 2.149 7.742 -8.248 1.00 88.00 98 PHE A O 1
ATOM 794 N N . PHE A 1 99 ? 0.582 8.349 -9.721 1.00 88.69 99 PHE A N 1
ATOM 795 C CA . PHE A 1 99 ? 0.676 9.786 -9.436 1.00 88.69 99 PHE A CA 1
ATOM 796 C C . PHE A 1 99 ? 0.115 10.180 -8.066 1.00 88.69 99 PHE A C 1
ATOM 798 O O . PHE A 1 99 ? 0.327 11.309 -7.620 1.00 88.69 99 PHE A O 1
ATOM 805 N N . LYS A 1 100 ? -0.598 9.270 -7.390 1.00 82.19 100 LYS A N 1
ATOM 806 C CA . LYS A 1 100 ? -1.131 9.501 -6.039 1.00 82.19 100 LYS A CA 1
ATOM 807 C C . LYS A 1 100 ? -0.109 9.250 -4.927 1.00 82.19 100 LYS A C 1
ATOM 809 O O . LYS A 1 100 ? -0.358 9.648 -3.788 1.00 82.19 100 LYS A O 1
ATOM 814 N N . LEU A 1 101 ? 1.016 8.607 -5.239 1.00 82.75 101 LEU A N 1
ATOM 815 C CA . LEU A 1 101 ? 2.120 8.464 -4.295 1.00 82.75 101 LEU A CA 1
ATOM 816 C C . LEU A 1 101 ? 2.726 9.824 -3.959 1.00 82.75 101 LEU A C 1
ATOM 818 O O . LEU A 1 101 ? 2.734 10.729 -4.794 1.00 82.75 101 LEU A O 1
ATOM 822 N N . HIS A 1 102 ? 3.279 9.948 -2.753 1.00 84.88 102 HIS A N 1
ATOM 823 C CA . HIS A 1 102 ? 4.146 11.076 -2.413 1.00 84.88 102 HIS A CA 1
ATOM 824 C C . HIS A 1 102 ? 5.360 11.118 -3.354 1.00 84.88 102 HIS A C 1
ATOM 826 O O . HIS A 1 102 ? 5.893 10.071 -3.729 1.00 84.88 102 HIS A O 1
ATOM 832 N N . GLU A 1 103 ? 5.794 12.327 -3.712 1.00 88.69 103 GLU A N 1
ATOM 833 C CA . GLU A 1 103 ? 6.849 12.567 -4.700 1.00 88.69 103 GLU A CA 1
ATOM 834 C C . GLU A 1 103 ? 8.127 11.798 -4.367 1.00 88.69 103 GLU A C 1
ATOM 836 O O . GLU A 1 103 ? 8.562 10.989 -5.179 1.00 88.69 103 GLU A O 1
ATOM 841 N N . ASP A 1 104 ? 8.626 11.917 -3.134 1.00 86.38 104 ASP A N 1
ATOM 842 C CA . ASP A 1 104 ? 9.821 11.200 -2.671 1.00 86.38 104 ASP A CA 1
ATOM 843 C C . ASP A 1 104 ? 9.777 9.684 -2.914 1.00 86.38 104 ASP A C 1
ATOM 845 O O . ASP A 1 104 ? 10.799 9.086 -3.246 1.00 86.38 104 ASP A O 1
ATOM 849 N N . TYR A 1 105 ? 8.614 9.037 -2.756 1.00 84.31 105 TYR A N 1
ATOM 850 C CA . TYR A 1 105 ? 8.477 7.592 -2.987 1.00 84.31 105 TYR A CA 1
ATOM 851 C C . TYR A 1 105 ? 8.355 7.266 -4.464 1.00 84.31 105 TYR A C 1
ATOM 853 O O . TYR A 1 105 ? 8.892 6.259 -4.923 1.00 84.31 105 TYR A O 1
ATOM 861 N N . ALA A 1 106 ? 7.653 8.112 -5.210 1.00 87.94 106 ALA A N 1
ATOM 862 C CA . ALA A 1 106 ? 7.452 7.937 -6.633 1.00 87.94 106 ALA A CA 1
ATOM 863 C C . ALA A 1 106 ? 8.741 8.168 -7.432 1.00 87.94 106 ALA A C 1
ATOM 865 O O . ALA A 1 106 ? 8.949 7.502 -8.443 1.00 87.94 106 ALA A O 1
ATOM 866 N N . THR A 1 107 ? 9.620 9.066 -6.982 1.00 90.38 107 THR A N 1
ATOM 867 C CA . THR A 1 107 ? 10.837 9.467 -7.698 1.00 90.38 107 THR A CA 1
ATOM 868 C C . THR A 1 107 ? 12.093 8.909 -7.027 1.00 90.38 107 THR A C 1
ATOM 870 O O . THR A 1 107 ? 12.640 7.926 -7.524 1.00 90.38 107 THR A O 1
ATOM 873 N N . VAL A 1 108 ? 12.506 9.463 -5.886 1.00 87.50 108 VAL A N 1
ATOM 874 C CA . VAL A 1 108 ? 13.832 9.242 -5.280 1.00 87.50 108 VAL A CA 1
ATOM 875 C C . VAL A 1 108 ? 13.978 7.863 -4.631 1.00 87.50 108 VAL A C 1
ATOM 877 O O . VAL A 1 108 ? 15.011 7.218 -4.777 1.00 87.50 108 VAL A O 1
ATOM 880 N N . ARG A 1 109 ? 12.966 7.389 -3.895 1.00 85.50 109 ARG A N 1
ATOM 881 C CA . ARG A 1 109 ? 13.080 6.171 -3.067 1.00 85.50 109 ARG A CA 1
ATOM 882 C C . ARG A 1 109 ? 12.679 4.875 -3.771 1.00 85.50 109 ARG A C 1
ATOM 884 O O . ARG A 1 109 ? 12.779 3.809 -3.169 1.00 85.50 109 ARG A O 1
ATOM 891 N N . SER A 1 110 ? 12.226 4.933 -5.020 1.00 89.38 110 SER A N 1
ATOM 892 C CA . SER A 1 110 ? 11.917 3.735 -5.812 1.00 89.38 110 SER A CA 1
ATOM 893 C C . SER A 1 110 ? 12.882 3.575 -6.984 1.00 89.38 110 SER A C 1
ATOM 895 O O . SER A 1 110 ? 13.321 4.548 -7.585 1.00 89.38 110 SER A O 1
ATOM 897 N N . LEU A 1 111 ? 13.189 2.332 -7.350 1.00 92.06 111 LEU A N 1
ATOM 898 C CA . LEU A 1 111 ? 14.196 2.030 -8.378 1.00 92.06 111 LEU A CA 1
ATOM 899 C C . LEU A 1 111 ? 13.632 2.066 -9.806 1.00 92.06 111 LEU A C 1
ATOM 901 O O . LEU A 1 111 ? 14.329 2.383 -10.763 1.00 92.06 111 LEU A O 1
ATOM 905 N N . PHE A 1 112 ? 12.361 1.715 -9.981 1.00 94.94 112 PHE A N 1
ATOM 906 C CA . PHE A 1 112 ? 11.723 1.675 -11.294 1.00 94.94 112 PHE A CA 1
ATOM 907 C C . PHE A 1 112 ? 10.203 1.747 -11.168 1.00 94.94 112 PHE A C 1
ATOM 909 O O . PHE A 1 112 ? 9.647 1.568 -10.085 1.00 94.94 112 PHE A O 1
ATOM 916 N N . LEU A 1 113 ? 9.544 1.989 -12.298 1.00 95.50 113 LEU A N 1
ATOM 917 C CA . LEU A 1 113 ? 8.098 1.885 -12.452 1.00 95.50 113 LEU A CA 1
ATOM 918 C C . LEU A 1 113 ? 7.781 0.939 -13.610 1.00 95.50 113 LEU A C 1
ATOM 920 O O . LEU A 1 113 ? 8.376 1.035 -14.684 1.00 95.50 113 LEU A O 1
ATOM 924 N N . VAL A 1 114 ? 6.808 0.061 -13.387 1.00 95.69 114 VAL A N 1
ATOM 925 C CA . VAL A 1 114 ? 6.181 -0.742 -14.436 1.00 95.69 114 VAL A CA 1
ATOM 926 C C . VAL A 1 114 ? 4.732 -0.295 -14.555 1.00 95.69 114 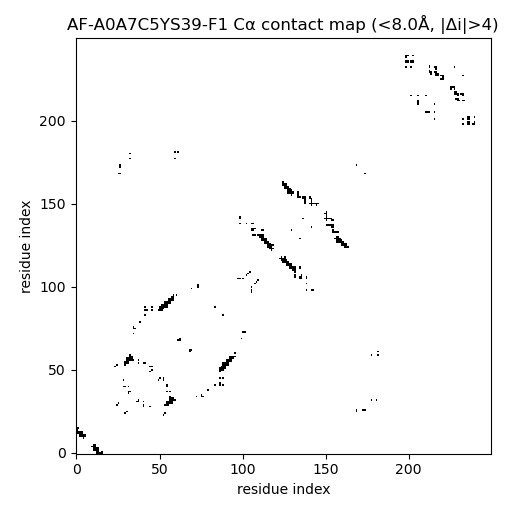VAL A C 1
ATOM 928 O O . VAL A 1 114 ? 3.920 -0.570 -13.677 1.00 95.69 114 VAL A O 1
ATOM 931 N N . ASP A 1 115 ? 4.425 0.420 -15.629 1.00 94.50 115 ASP A N 1
ATOM 932 C CA . ASP A 1 115 ? 3.067 0.844 -15.961 1.00 94.50 115 ASP A CA 1
ATOM 933 C C . ASP A 1 115 ? 2.398 -0.245 -16.802 1.00 94.50 115 ASP A C 1
ATOM 935 O O . ASP A 1 115 ? 2.878 -0.571 -17.887 1.00 94.50 115 ASP A O 1
ATOM 939 N N . VAL A 1 116 ? 1.326 -0.841 -16.280 1.00 92.25 116 VAL A N 1
ATOM 940 C CA . VAL A 1 116 ? 0.623 -1.969 -16.903 1.00 92.25 116 VAL A CA 1
ATOM 941 C C . VAL A 1 116 ? -0.686 -1.482 -17.505 1.00 92.25 116 VAL A C 1
ATOM 943 O O . VAL A 1 116 ? -1.529 -0.924 -16.805 1.00 92.25 116 VAL A O 1
ATOM 946 N N . PHE A 1 117 ? -0.898 -1.765 -18.789 1.00 91.12 117 PHE A N 1
ATOM 947 C CA . PHE A 1 117 ? -2.080 -1.316 -19.515 1.00 91.12 117 PHE A CA 1
ATOM 948 C C . PHE A 1 117 ? -2.684 -2.418 -20.393 1.00 91.12 117 PHE A C 1
ATOM 950 O O . PHE A 1 117 ? -2.070 -3.443 -20.708 1.00 91.12 117 PHE A O 1
ATOM 957 N N . ALA A 1 118 ? -3.944 -2.212 -20.771 1.00 91.44 118 ALA A N 1
ATOM 958 C CA . ALA A 1 118 ? -4.592 -2.980 -21.820 1.00 91.44 118 ALA A CA 1
ATOM 959 C C . ALA A 1 118 ? -4.524 -2.188 -23.126 1.00 91.44 118 ALA A C 1
ATOM 961 O O . ALA A 1 118 ? -4.591 -0.958 -23.118 1.00 91.44 118 ALA A O 1
ATOM 962 N N . ASP A 1 119 ? -4.391 -2.882 -24.250 1.00 89.25 119 ASP A N 1
ATOM 963 C CA . ASP A 1 119 ? -4.429 -2.206 -25.542 1.00 89.25 119 ASP A CA 1
ATOM 964 C C . ASP A 1 119 ? -5.851 -1.748 -25.919 1.00 89.25 119 ASP A C 1
ATOM 966 O O . ASP A 1 119 ? -6.823 -1.952 -25.188 1.00 89.25 119 ASP A O 1
ATOM 970 N N . ARG A 1 120 ? -5.992 -1.142 -27.104 1.00 88.44 120 ARG A N 1
ATOM 971 C CA . ARG A 1 120 ? -7.286 -0.663 -27.624 1.00 88.44 120 ARG A CA 1
ATOM 972 C C . ARG A 1 120 ? -8.339 -1.768 -27.781 1.00 88.44 120 ARG A C 1
ATOM 974 O O . ARG A 1 120 ? -9.520 -1.459 -27.861 1.00 88.44 120 ARG A O 1
ATOM 981 N N . GLN A 1 121 ? -7.921 -3.033 -27.835 1.00 92.75 121 GLN A N 1
ATOM 982 C CA . GLN A 1 121 ? -8.793 -4.207 -27.919 1.00 92.75 121 GLN A CA 1
ATOM 983 C C . GLN A 1 121 ? -9.017 -4.853 -26.542 1.00 92.75 121 GLN A C 1
ATOM 985 O O . GLN A 1 121 ? -9.502 -5.979 -26.463 1.00 92.75 121 GLN A O 1
ATOM 990 N N . LEU A 1 122 ? -8.650 -4.160 -25.457 1.00 89.31 122 LEU A N 1
ATOM 991 C CA . LEU A 1 122 ? -8.722 -4.638 -24.075 1.00 89.31 122 LEU A CA 1
ATOM 992 C C . LEU A 1 122 ? -7.883 -5.898 -23.811 1.00 89.31 122 LEU A C 1
ATOM 994 O O . LEU A 1 122 ? -8.093 -6.598 -22.816 1.00 89.31 122 LEU A O 1
ATOM 998 N N . ARG A 1 123 ? -6.890 -6.185 -24.662 1.00 88.75 123 ARG A N 1
ATOM 999 C CA . ARG A 1 123 ? -5.958 -7.291 -24.436 1.00 88.75 123 ARG A CA 1
ATOM 1000 C C . ARG A 1 123 ? -4.966 -6.863 -23.366 1.00 88.75 123 ARG A C 1
ATOM 1002 O O . ARG A 1 123 ? -4.268 -5.859 -23.509 1.00 88.75 123 ARG A O 1
ATOM 1009 N N . ARG A 1 124 ? -4.933 -7.625 -22.275 1.00 89.50 124 ARG A N 1
ATOM 1010 C CA . ARG A 1 124 ? -4.097 -7.361 -21.099 1.00 89.50 124 ARG A CA 1
ATOM 1011 C C . ARG A 1 124 ? -2.659 -7.844 -21.295 1.00 89.50 124 ARG A C 1
ATOM 1013 O O . ARG A 1 124 ? -2.367 -8.655 -22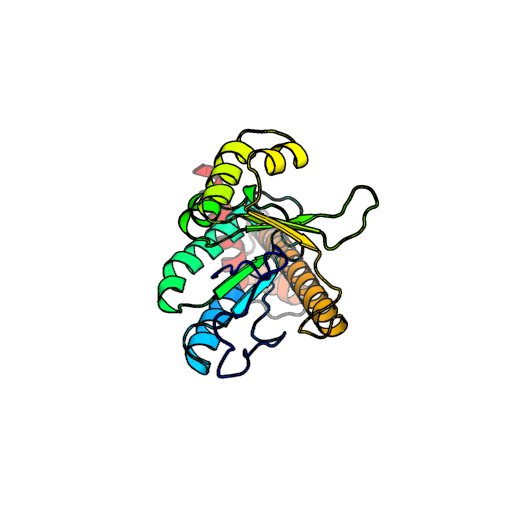.178 1.00 89.50 124 ARG A O 1
ATOM 1020 N N . GLY A 1 125 ? -1.794 -7.378 -20.399 1.00 89.50 125 GLY A N 1
ATOM 1021 C CA . GLY A 1 125 ? -0.418 -7.844 -20.255 1.00 89.50 125 GLY A CA 1
ATOM 1022 C C . GLY A 1 125 ? 0.620 -6.923 -20.880 1.00 89.50 125 GLY A C 1
ATOM 1023 O O . GLY A 1 125 ? 1.796 -7.238 -20.789 1.00 89.50 125 GLY A O 1
ATOM 1024 N N . TRP A 1 126 ? 0.234 -5.806 -21.495 1.00 94.00 126 TRP A N 1
ATOM 1025 C CA . TRP A 1 126 ? 1.197 -4.827 -21.994 1.00 94.00 126 TRP A CA 1
ATOM 1026 C C . TRP A 1 126 ? 1.762 -3.995 -20.849 1.00 94.00 126 TRP A C 1
ATOM 1028 O O . TRP A 1 126 ? 1.052 -3.703 -19.885 1.00 94.00 126 TRP A O 1
ATOM 1038 N N . PHE A 1 127 ? 3.033 -3.615 -20.958 1.00 95.38 127 PHE A N 1
ATOM 1039 C CA . PHE A 1 127 ? 3.651 -2.732 -19.982 1.00 95.38 127 PHE A CA 1
ATOM 1040 C C . PHE A 1 127 ? 4.684 -1.782 -20.589 1.00 95.38 127 PHE A C 1
ATOM 1042 O O . PHE A 1 127 ? 5.339 -2.096 -21.586 1.00 95.38 127 PHE A O 1
ATOM 1049 N N . ASN A 1 128 ? 4.860 -0.649 -19.915 1.00 95.94 128 ASN A N 1
ATOM 1050 C CA . ASN A 1 128 ? 5.939 0.311 -20.100 1.00 95.94 128 ASN A CA 1
ATOM 1051 C C . ASN A 1 128 ? 6.869 0.246 -18.882 1.00 95.94 128 ASN A C 1
ATOM 1053 O O . ASN A 1 128 ? 6.410 0.331 -17.743 1.00 95.94 128 ASN A O 1
ATOM 1057 N N . PHE A 1 129 ? 8.173 0.101 -19.103 1.00 96.56 129 PHE A N 1
ATOM 1058 C CA . PHE A 1 129 ? 9.171 0.153 -18.038 1.00 96.56 129 PHE A CA 1
ATOM 1059 C C . PHE A 1 129 ? 9.848 1.518 -18.015 1.00 96.56 129 PHE A C 1
ATOM 1061 O O . PHE A 1 129 ? 10.382 1.970 -19.029 1.00 96.56 129 PHE A O 1
ATOM 1068 N N . TYR A 1 130 ? 9.905 2.132 -16.839 1.00 96.25 130 TYR A N 1
ATOM 1069 C CA . TYR A 1 130 ? 10.596 3.390 -16.599 1.00 96.25 130 TYR A CA 1
ATOM 1070 C C . TYR A 1 130 ? 11.701 3.176 -15.567 1.00 96.25 130 TYR A C 1
ATOM 1072 O O . TYR A 1 130 ? 11.445 2.719 -14.451 1.00 96.25 130 TYR A O 1
ATOM 1080 N N . ASN A 1 131 ? 12.931 3.533 -15.935 1.00 95.31 131 ASN A N 1
ATOM 1081 C CA . ASN A 1 131 ? 14.036 3.631 -14.982 1.00 95.31 131 ASN A CA 1
ATOM 1082 C C . ASN A 1 131 ? 13.875 4.867 -14.075 1.00 95.31 131 ASN A C 1
ATOM 1084 O O . ASN A 1 131 ? 12.949 5.657 -14.261 1.00 95.31 131 ASN A O 1
ATOM 1088 N N . GLU A 1 132 ? 14.786 5.051 -13.120 1.00 93.69 132 GLU A N 1
ATOM 1089 C CA . GLU A 1 132 ? 14.765 6.156 -12.148 1.00 93.69 132 GLU A CA 1
ATOM 1090 C C . GLU A 1 132 ? 14.542 7.526 -12.809 1.00 93.69 132 GLU A C 1
ATOM 1092 O O . GLU A 1 132 ? 13.559 8.203 -12.508 1.00 93.69 132 GLU A O 1
ATOM 1097 N N . THR A 1 133 ? 15.373 7.886 -13.792 1.00 93.06 133 THR A N 1
ATOM 1098 C CA . THR A 1 133 ? 15.319 9.194 -14.464 1.00 93.06 133 THR A CA 1
ATOM 1099 C C . THR A 1 133 ? 14.038 9.400 -15.270 1.00 93.06 133 THR A C 1
ATOM 1101 O O . THR A 1 133 ? 13.464 10.489 -15.282 1.00 93.06 133 THR A O 1
ATOM 1104 N N . GLN A 1 134 ? 13.583 8.384 -16.005 1.00 94.75 134 GLN A N 1
ATOM 1105 C CA . GLN A 1 134 ? 12.382 8.519 -16.833 1.00 94.75 134 GLN A CA 1
ATOM 1106 C C . GLN A 1 134 ? 11.119 8.571 -15.986 1.00 94.75 134 GLN A C 1
ATOM 1108 O O . GLN A 1 134 ? 10.206 9.327 -16.301 1.00 94.75 134 GLN A O 1
ATOM 1113 N N . LYS A 1 135 ? 11.077 7.787 -14.912 1.00 95.44 135 LYS A N 1
ATOM 1114 C CA . LYS A 1 135 ? 9.978 7.774 -13.953 1.00 95.44 135 LYS A CA 1
ATOM 1115 C C . LYS A 1 135 ? 9.900 9.095 -13.186 1.00 95.44 135 LYS A C 1
ATOM 1117 O O . LYS A 1 135 ? 8.804 9.608 -12.996 1.00 95.44 135 LYS A O 1
ATOM 1122 N N . GLU A 1 136 ? 11.034 9.674 -12.793 1.00 95.44 136 GLU A N 1
ATOM 1123 C CA . GLU A 1 136 ? 11.077 11.009 -12.186 1.00 95.44 136 GLU A CA 1
ATOM 1124 C C . GLU A 1 136 ? 10.475 12.066 -13.119 1.00 95.44 136 GLU A C 1
ATOM 1126 O O . GLU A 1 136 ? 9.534 12.766 -12.742 1.00 95.44 136 GLU A O 1
ATOM 1131 N N . LYS A 1 137 ? 10.934 12.111 -14.378 1.00 94.88 137 LYS A N 1
ATOM 1132 C CA . LYS A 1 137 ? 10.349 12.986 -15.407 1.00 94.88 137 LYS A CA 1
ATOM 1133 C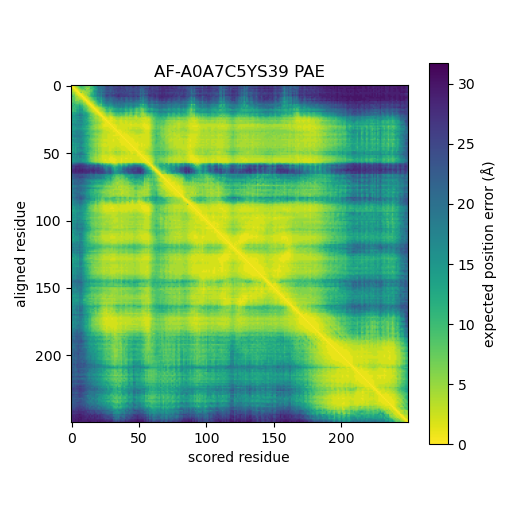 C . LYS A 1 137 ? 8.854 12.729 -15.570 1.00 94.88 137 LYS A C 1
ATOM 1135 O O . LYS A 1 137 ? 8.067 13.675 -15.578 1.00 94.88 137 LYS A O 1
ATOM 1140 N N . LEU A 1 138 ? 8.460 11.459 -15.670 1.00 96.06 138 LEU A N 1
ATOM 1141 C CA . LEU A 1 138 ? 7.065 11.064 -15.813 1.00 96.06 138 LEU A CA 1
ATOM 1142 C C . LEU A 1 138 ? 6.222 11.623 -14.672 1.00 96.06 138 LEU A C 1
ATOM 1144 O O . LEU A 1 138 ? 5.185 12.218 -14.936 1.00 96.06 138 LEU A O 1
ATOM 1148 N N . TYR A 1 139 ? 6.672 11.470 -13.427 1.00 95.12 139 TYR A N 1
ATOM 1149 C CA . TYR A 1 139 ? 5.945 11.945 -12.257 1.00 95.12 139 TYR A CA 1
ATOM 1150 C C . TYR A 1 139 ? 5.798 13.473 -12.269 1.00 95.12 139 TYR A C 1
ATOM 1152 O O . TYR A 1 139 ? 4.678 13.983 -12.188 1.00 95.12 139 TYR A O 1
ATOM 1160 N N . VAL A 1 140 ? 6.903 14.206 -12.446 1.00 93.88 140 VAL A N 1
ATOM 1161 C CA . VAL A 1 140 ? 6.926 15.680 -12.401 1.00 93.88 140 VAL A CA 1
ATOM 1162 C C . VAL A 1 140 ? 6.068 16.305 -13.502 1.00 93.88 140 VAL A C 1
ATOM 1164 O O . VAL A 1 140 ? 5.312 17.245 -13.242 1.00 93.88 140 VAL A O 1
ATOM 1167 N N . TYR A 1 141 ? 6.168 15.808 -14.736 1.00 94.31 141 TYR A N 1
ATOM 1168 C CA . TYR A 1 141 ? 5.400 16.349 -15.859 1.00 94.31 141 TYR A CA 1
ATOM 1169 C C . TYR A 1 141 ? 3.976 15.793 -15.896 1.00 94.31 141 TYR A C 1
ATOM 1171 O O . TYR A 1 141 ? 3.028 16.549 -16.100 1.00 94.31 141 TYR A O 1
ATOM 1179 N N . GLY A 1 142 ? 3.792 14.500 -15.630 1.00 93.50 142 GLY A N 1
ATOM 1180 C CA . GLY A 1 142 ? 2.487 13.841 -15.642 1.00 93.50 142 GLY A CA 1
ATOM 1181 C C . GLY A 1 142 ? 1.528 14.399 -14.594 1.00 93.50 142 GLY A C 1
ATOM 1182 O O . GLY A 1 142 ? 0.346 14.571 -14.881 1.00 93.50 142 GLY A O 1
ATOM 1183 N N . LYS A 1 143 ? 2.019 14.791 -13.412 1.00 90.69 143 LYS A N 1
ATOM 1184 C CA . LYS A 1 143 ? 1.184 15.400 -12.361 1.00 90.69 143 LYS A CA 1
ATOM 1185 C C . LYS A 1 143 ? 0.601 16.764 -12.759 1.00 90.69 143 LYS A C 1
ATOM 1187 O O . LYS A 1 143 ? -0.450 17.142 -12.248 1.00 90.69 143 LYS A O 1
ATOM 1192 N N . LYS A 1 144 ? 1.244 17.483 -13.690 1.00 90.69 144 LYS A N 1
ATOM 1193 C CA . LYS A 1 144 ? 0.802 18.802 -14.184 1.00 90.69 144 LYS A CA 1
ATOM 1194 C C . LYS A 1 144 ? -0.304 18.717 -15.237 1.00 90.69 144 LYS A C 1
ATOM 1196 O O . LYS A 1 144 ? -0.923 19.731 -15.545 1.00 90.69 144 LYS A O 1
ATOM 1201 N N . VAL A 1 145 ? -0.546 17.533 -15.800 1.00 89.88 145 VAL A N 1
ATOM 1202 C CA . VAL A 1 145 ? -1.464 17.342 -16.927 1.00 89.88 145 VAL A CA 1
ATOM 1203 C C . VAL A 1 145 ? -2.721 16.588 -16.481 1.00 89.88 145 VAL A C 1
ATOM 1205 O O . VAL A 1 145 ? -2.699 15.712 -15.608 1.00 89.88 145 VAL A O 1
ATOM 1208 N N . LEU A 1 146 ? -3.853 16.942 -17.087 1.00 85.88 146 LEU A N 1
ATOM 1209 C CA . LEU A 1 146 ? -5.133 16.274 -16.871 1.00 85.88 146 LEU A CA 1
ATOM 1210 C C . LEU A 1 146 ? -5.331 15.110 -17.851 1.00 85.88 146 LEU A C 1
ATOM 1212 O O . LEU A 1 146 ? -4.945 15.177 -19.019 1.00 85.88 146 LEU A O 1
ATOM 1216 N N . GLY A 1 147 ? -6.000 14.063 -17.366 1.00 82.81 147 GLY A N 1
ATOM 1217 C CA . GLY A 1 147 ? -6.346 12.871 -18.140 1.00 82.81 147 GLY A CA 1
ATOM 1218 C C . GLY A 1 147 ? -5.258 11.798 -18.110 1.00 82.81 147 GLY A C 1
ATOM 1219 O O . GLY A 1 147 ? -4.110 12.055 -18.455 1.00 82.81 147 GLY A O 1
ATOM 1220 N N . LEU A 1 148 ? -5.640 10.576 -17.726 1.00 78.69 148 LEU A N 1
ATOM 1221 C CA . LEU A 1 148 ? -4.731 9.449 -17.480 1.00 78.69 148 LEU A CA 1
ATOM 1222 C C . LEU A 1 148 ? -3.750 9.207 -18.638 1.00 78.69 148 LEU A C 1
ATOM 1224 O O . LEU A 1 148 ? -2.543 9.186 -18.426 1.00 78.69 148 LEU A O 1
ATOM 1228 N N . TYR A 1 149 ? -4.265 9.102 -19.866 1.00 80.81 149 TYR A N 1
ATOM 1229 C CA . TYR A 1 149 ? -3.455 8.862 -21.063 1.00 80.81 149 TYR A CA 1
ATOM 1230 C C . TYR A 1 149 ? -2.377 9.936 -21.264 1.00 80.81 149 TYR A C 1
ATOM 1232 O O . TYR A 1 149 ? -1.212 9.620 -21.496 1.00 80.81 149 TYR A O 1
ATOM 1240 N N . ASN A 1 150 ? -2.755 11.205 -21.098 1.00 84.06 150 ASN A N 1
ATOM 1241 C CA . ASN A 1 150 ? -1.839 12.326 -21.272 1.00 84.06 150 ASN A CA 1
ATOM 1242 C C . ASN A 1 150 ? -0.754 12.349 -20.196 1.00 84.06 150 ASN A C 1
ATOM 1244 O O . ASN A 1 150 ? 0.348 12.815 -20.465 1.00 84.06 150 ASN A O 1
ATOM 1248 N N . ARG A 1 151 ? -1.039 11.859 -18.981 1.00 89.75 151 ARG A N 1
ATOM 1249 C CA . ARG A 1 151 ? -0.033 11.785 -17.913 1.00 89.75 151 ARG A CA 1
ATOM 1250 C C . ARG A 1 151 ? 1.063 10.785 -18.254 1.00 89.75 151 ARG A C 1
ATOM 1252 O O . ARG A 1 151 ? 2.242 11.114 -18.155 1.00 89.75 151 ARG A O 1
ATOM 1259 N N . TYR A 1 152 ? 0.672 9.590 -18.693 1.00 89.06 152 TYR A N 1
ATOM 1260 C CA . TYR A 1 152 ? 1.616 8.517 -19.007 1.00 89.06 152 TYR A CA 1
ATOM 1261 C C . TYR A 1 152 ? 2.409 8.757 -20.304 1.00 89.06 152 TYR A C 1
ATOM 1263 O O . TYR A 1 152 ? 3.465 8.160 -20.501 1.00 89.06 152 TYR A O 1
ATOM 1271 N N . SER A 1 153 ? 1.968 9.692 -21.154 1.00 90.12 153 SER A N 1
ATOM 1272 C CA . SER A 1 153 ? 2.697 10.104 -22.359 1.00 90.12 153 SER A CA 1
ATOM 1273 C C . SER A 1 153 ? 3.760 11.187 -22.123 1.00 90.12 153 SER A C 1
ATOM 1275 O O . SER A 1 153 ? 4.426 11.581 -23.077 1.00 90.12 153 SER A O 1
ATOM 1277 N N . GLN A 1 154 ? 3.921 11.705 -20.896 1.00 94.19 154 GLN A N 1
ATOM 1278 C CA . GLN A 1 154 ? 4.859 12.809 -20.622 1.00 94.19 154 GLN A CA 1
ATOM 1279 C C . GLN A 1 154 ? 6.335 12.390 -20.590 1.00 94.19 154 GLN A C 1
ATOM 1281 O O . GLN A 1 154 ? 7.220 13.244 -20.635 1.00 94.19 154 GLN A O 1
ATOM 1286 N N . ALA A 1 155 ? 6.626 11.093 -20.514 1.00 94.44 155 ALA A N 1
ATOM 1287 C CA . ALA A 1 155 ? 7.981 10.579 -20.646 1.00 94.44 155 ALA A CA 1
ATOM 1288 C C . ALA A 1 155 ? 7.981 9.292 -21.468 1.00 94.44 155 ALA A C 1
ATOM 1290 O O . ALA A 1 155 ? 7.084 8.457 -21.341 1.00 94.44 155 ALA A O 1
ATOM 1291 N N . SER A 1 156 ? 9.016 9.115 -22.286 1.00 94.06 156 SER A N 1
ATOM 1292 C CA . SER A 1 156 ? 9.224 7.869 -23.020 1.00 94.06 156 SER A CA 1
ATOM 1293 C C . SER A 1 156 ? 9.731 6.772 -22.077 1.00 94.06 156 SER A C 1
ATOM 1295 O O . SER A 1 156 ? 10.650 7.039 -21.292 1.00 94.06 156 SER A O 1
ATOM 1297 N N . PRO A 1 157 ? 9.194 5.542 -22.159 1.00 95.19 157 PRO A N 1
ATOM 1298 C CA . PRO A 1 157 ? 9.697 4.419 -21.376 1.00 95.19 157 PRO A CA 1
ATOM 1299 C C . PRO A 1 157 ? 11.099 3.989 -21.830 1.00 95.19 157 PRO A C 1
ATOM 1301 O O . PRO A 1 157 ? 11.533 4.281 -22.944 1.00 95.19 157 PRO A O 1
ATOM 1304 N N . SER A 1 158 ? 11.832 3.281 -20.969 1.00 94.44 158 SER A N 1
ATOM 1305 C CA . SER A 1 158 ? 13.133 2.669 -21.293 1.00 94.44 158 SER A CA 1
ATOM 1306 C C . SER A 1 158 ? 12.936 1.560 -22.308 1.00 94.44 158 SER A C 1
ATOM 1308 O O . SER A 1 158 ? 13.699 1.428 -23.260 1.00 94.44 158 SER A O 1
ATOM 1310 N N . PHE A 1 159 ? 11.912 0.748 -22.066 1.00 94.44 159 PHE A N 1
ATOM 1311 C CA . PHE A 1 159 ? 11.460 -0.306 -22.948 1.00 94.44 159 PHE A CA 1
ATOM 1312 C C . PHE A 1 159 ? 9.995 -0.613 -22.651 1.00 94.44 159 PHE A C 1
ATOM 1314 O O . PHE A 1 159 ? 9.454 -0.237 -21.611 1.00 94.44 159 PHE A O 1
ATOM 1321 N N . TYR A 1 160 ? 9.359 -1.311 -23.576 1.00 94.44 160 TYR A N 1
ATOM 1322 C CA . TYR A 1 160 ? 8.005 -1.816 -23.433 1.00 94.44 160 TYR A CA 1
ATOM 1323 C C . TYR A 1 160 ? 8.013 -3.316 -23.698 1.00 94.44 160 TYR A C 1
ATOM 1325 O O . TYR A 1 160 ? 8.947 -3.857 -24.299 1.00 94.44 160 TYR A O 1
ATOM 1333 N N . GLY A 1 161 ? 6.979 -4.001 -23.239 1.00 92.69 161 GLY A N 1
ATOM 1334 C CA . GLY A 1 161 ? 6.881 -5.435 -23.429 1.00 92.69 161 GLY A CA 1
ATOM 1335 C C . GLY A 1 161 ? 5.497 -5.968 -23.133 1.00 92.69 161 GLY A C 1
ATOM 1336 O O . GLY A 1 161 ? 4.534 -5.222 -22.941 1.00 92.69 161 GLY A O 1
ATOM 1337 N N . ARG A 1 162 ? 5.415 -7.297 -23.114 1.00 92.81 162 ARG A N 1
ATOM 1338 C CA . ARG A 1 162 ? 4.200 -8.020 -22.776 1.00 92.81 162 ARG A CA 1
ATOM 1339 C C . ARG A 1 162 ? 4.513 -9.119 -21.770 1.00 92.81 162 ARG A C 1
ATOM 1341 O O . ARG A 1 162 ? 5.393 -9.941 -22.010 1.00 92.81 162 ARG A O 1
ATOM 1348 N N . PHE A 1 163 ? 3.785 -9.134 -20.661 1.00 89.75 163 PHE A N 1
ATOM 1349 C CA . PHE A 1 163 ? 3.783 -10.242 -19.721 1.00 89.75 163 PHE A CA 1
ATOM 1350 C C . PHE A 1 163 ? 3.201 -11.492 -20.378 1.00 89.75 163 PHE A C 1
ATOM 1352 O O . PHE A 1 163 ? 2.201 -11.438 -21.100 1.00 89.75 163 PHE A O 1
ATOM 1359 N N . THR A 1 164 ? 3.835 -12.627 -20.110 1.00 85.12 164 THR A N 1
ATOM 1360 C CA . THR A 1 164 ? 3.279 -13.942 -20.423 1.00 85.12 164 THR A CA 1
ATOM 1361 C C . THR A 1 164 ? 2.206 -14.305 -19.393 1.00 85.12 164 THR A C 1
ATOM 1363 O O . THR A 1 164 ? 2.062 -13.645 -18.367 1.00 85.12 164 THR A O 1
ATOM 1366 N N . SER A 1 165 ? 1.448 -15.375 -19.635 1.00 79.94 165 SER A N 1
ATOM 1367 C CA . SER A 1 165 ? 0.452 -15.898 -18.685 1.00 79.94 165 SER A CA 1
ATOM 1368 C C . SER A 1 165 ? 1.070 -16.604 -17.469 1.00 79.94 165 SER A C 1
ATOM 1370 O O . SER A 1 165 ? 0.390 -17.366 -16.789 1.00 79.94 165 SER A O 1
ATOM 1372 N N . PHE A 1 166 ? 2.368 -16.420 -17.227 1.00 83.62 166 PHE A N 1
ATOM 1373 C CA . PHE A 1 166 ? 3.067 -17.061 -16.127 1.00 83.62 166 PHE A CA 1
ATOM 1374 C C . PHE A 1 166 ? 2.818 -16.297 -14.826 1.00 83.62 166 PHE A C 1
ATOM 1376 O O . PHE A 1 166 ? 3.154 -15.118 -14.714 1.00 83.62 166 PHE A O 1
ATOM 1383 N N . LEU A 1 167 ? 2.279 -17.000 -13.834 1.00 81.62 167 LEU A N 1
ATOM 1384 C CA . LEU A 1 167 ? 2.180 -16.547 -12.453 1.00 81.62 167 LEU A CA 1
ATOM 1385 C C . LEU A 1 167 ? 2.999 -17.504 -11.578 1.00 81.62 167 LEU A C 1
ATOM 1387 O O . LEU A 1 167 ? 2.825 -18.717 -11.689 1.00 81.62 167 LEU A O 1
ATOM 1391 N N . PRO A 1 168 ? 3.882 -16.994 -10.702 1.00 81.62 168 PRO A N 1
ATOM 1392 C CA . PRO A 1 168 ? 4.709 -17.832 -9.832 1.00 81.62 168 PRO A CA 1
ATOM 1393 C C . PRO A 1 168 ? 3.940 -18.406 -8.627 1.00 81.62 168 PRO A C 1
ATOM 1395 O O . PRO A 1 168 ? 4.549 -18.998 -7.741 1.00 81.62 168 PRO A O 1
ATOM 1398 N N . ILE A 1 169 ? 2.624 -18.197 -8.567 1.00 87.75 169 ILE A N 1
ATOM 1399 C CA . ILE A 1 169 ? 1.728 -18.578 -7.471 1.00 87.75 169 ILE A CA 1
ATOM 1400 C C . ILE A 1 169 ? 0.443 -19.179 -8.038 1.00 87.75 169 ILE A C 1
ATOM 1402 O O . ILE A 1 169 ? 0.096 -18.933 -9.194 1.00 87.75 169 ILE A O 1
ATOM 1406 N N . ASP A 1 170 ? -0.276 -19.934 -7.209 1.00 90.12 170 ASP A N 1
ATOM 1407 C CA . ASP A 1 170 ? -1.601 -20.434 -7.568 1.00 90.12 170 ASP A CA 1
ATOM 1408 C C . ASP A 1 170 ? -2.610 -19.277 -7.658 1.00 90.12 170 ASP A C 1
ATOM 1410 O O . ASP A 1 170 ? -2.860 -18.560 -6.686 1.00 90.12 170 ASP A O 1
ATOM 1414 N N . ASP A 1 171 ? -3.183 -19.109 -8.849 1.00 89.44 171 ASP A N 1
ATOM 1415 C CA . ASP A 1 171 ? -4.099 -18.016 -9.193 1.00 89.44 171 ASP A CA 1
ATOM 1416 C C . ASP A 1 171 ? -5.363 -18.031 -8.315 1.00 89.44 171 ASP A C 1
ATOM 1418 O O . ASP A 1 171 ? -5.781 -17.014 -7.759 1.00 89.44 171 ASP A O 1
ATOM 1422 N N . LYS A 1 172 ? -5.929 -19.223 -8.078 1.00 92.25 172 LYS A N 1
ATOM 1423 C CA . LYS A 1 172 ? -7.152 -19.380 -7.276 1.00 92.25 172 LYS A CA 1
ATOM 1424 C C . LYS A 1 172 ? -6.904 -19.081 -5.802 1.00 92.25 172 LYS A C 1
ATOM 1426 O O . LYS A 1 172 ? -7.747 -18.462 -5.148 1.00 92.25 172 LYS A O 1
ATOM 1431 N N . ALA A 1 173 ? -5.773 -19.530 -5.264 1.00 92.94 173 ALA A N 1
ATOM 1432 C CA . ALA A 1 173 ? -5.377 -19.257 -3.891 1.00 92.94 173 ALA A CA 1
ATOM 1433 C C . ALA A 1 173 ? -5.164 -17.754 -3.676 1.00 92.94 173 ALA A C 1
ATOM 1435 O O . ALA A 1 173 ? -5.659 -17.201 -2.690 1.00 92.94 173 ALA A O 1
ATOM 1436 N N . TYR A 1 174 ? -4.500 -17.089 -4.624 1.00 91.75 174 TYR A N 1
ATOM 1437 C CA . TYR A 1 174 ? -4.296 -15.645 -4.601 1.00 91.75 174 TYR A CA 1
ATOM 1438 C C . TYR A 1 174 ? -5.629 -14.882 -4.628 1.00 91.75 174 TYR A C 1
ATOM 1440 O O . TYR A 1 174 ? -5.870 -14.035 -3.762 1.00 91.75 174 TYR A O 1
ATOM 1448 N N . ASP A 1 175 ? -6.539 -15.230 -5.541 1.00 89.81 175 ASP A N 1
ATOM 1449 C CA . ASP A 1 175 ? -7.861 -14.603 -5.632 1.00 89.81 175 ASP A CA 1
ATOM 1450 C C . ASP A 1 175 ? -8.674 -14.781 -4.346 1.00 89.81 175 ASP A C 1
ATOM 1452 O O . ASP A 1 175 ? -9.310 -13.839 -3.857 1.00 89.81 175 ASP A O 1
ATOM 1456 N N . LEU A 1 176 ? -8.627 -15.973 -3.747 1.00 91.81 176 LEU A N 1
ATOM 1457 C CA . LEU A 1 176 ? -9.291 -16.246 -2.476 1.00 91.81 176 LEU A CA 1
ATOM 1458 C C . LEU A 1 176 ? -8.695 -15.409 -1.337 1.00 91.81 176 LEU A C 1
ATOM 1460 O O . LEU A 1 176 ? -9.445 -14.852 -0.528 1.00 91.81 176 LEU A O 1
ATOM 1464 N N . ALA A 1 177 ? -7.366 -15.307 -1.258 1.00 90.38 177 ALA A N 1
ATOM 1465 C CA . ALA A 1 177 ? -6.679 -14.492 -0.258 1.00 90.38 177 ALA A CA 1
ATOM 1466 C C . ALA A 1 177 ? -7.057 -13.009 -0.402 1.00 90.38 177 ALA A C 1
ATOM 1468 O O . ALA A 1 177 ? -7.429 -12.360 0.581 1.00 90.38 177 ALA A O 1
ATOM 1469 N N . LYS A 1 178 ? -7.095 -12.510 -1.642 1.00 87.75 178 LYS A N 1
ATOM 1470 C CA . LYS A 1 178 ? -7.512 -11.144 -1.972 1.00 87.75 178 LYS A CA 1
ATOM 1471 C C . LYS A 1 178 ? -8.963 -10.872 -1.576 1.00 87.75 178 LYS A C 1
ATOM 1473 O O . LYS A 1 178 ? -9.259 -9.867 -0.928 1.00 87.75 178 LYS A O 1
ATOM 1478 N N . GLN A 1 179 ? -9.883 -11.784 -1.890 1.00 87.44 179 GLN A N 1
ATOM 1479 C CA . GLN A 1 179 ? -11.291 -11.663 -1.494 1.00 87.44 179 GLN A CA 1
ATOM 1480 C C . GLN A 1 179 ? -11.475 -11.682 0.029 1.00 87.44 179 GLN A C 1
ATOM 1482 O O . GLN A 1 179 ? -12.271 -10.904 0.562 1.00 87.44 179 GLN A O 1
ATOM 1487 N N . LYS A 1 180 ? -10.739 -12.542 0.746 1.00 87.94 180 LYS A N 1
ATOM 1488 C CA . LYS A 1 180 ? -10.757 -12.582 2.217 1.00 87.94 180 LYS A CA 1
ATOM 1489 C C . LYS A 1 180 ? -10.281 -11.258 2.816 1.00 87.94 180 LYS A C 1
ATOM 1491 O O . LYS A 1 180 ? -10.944 -10.738 3.715 1.00 87.94 180 LYS A O 1
ATOM 1496 N N . ALA A 1 181 ? -9.195 -10.687 2.294 1.00 84.19 181 ALA A N 1
ATOM 1497 C CA . ALA A 1 181 ? -8.679 -9.392 2.735 1.00 84.19 181 ALA A CA 1
ATOM 1498 C C . ALA A 1 181 ? -9.700 -8.259 2.518 1.00 84.19 181 ALA A C 1
ATOM 1500 O O . ALA A 1 181 ? -9.975 -7.481 3.436 1.00 84.19 181 ALA A O 1
ATOM 1501 N N . LEU A 1 182 ? -10.343 -8.224 1.345 1.00 82.38 182 LEU A N 1
ATOM 1502 C CA . LEU A 1 182 ? -11.408 -7.264 1.032 1.00 82.38 182 LEU A CA 1
ATOM 1503 C C . LEU A 1 182 ? -12.597 -7.373 1.999 1.00 82.38 182 LEU A C 1
ATOM 1505 O O . LEU A 1 182 ? -13.062 -6.358 2.524 1.00 82.38 182 LEU A O 1
ATOM 1509 N N . ARG A 1 183 ? -13.065 -8.598 2.281 1.00 82.62 183 ARG A N 1
ATOM 1510 C CA . ARG A 1 183 ? -14.164 -8.836 3.232 1.00 82.62 183 ARG A CA 1
ATOM 1511 C C . ARG A 1 183 ? -13.794 -8.391 4.642 1.00 82.62 183 ARG A C 1
ATOM 1513 O O . ARG A 1 183 ? -14.562 -7.650 5.250 1.00 82.62 183 ARG A O 1
ATOM 1520 N N . LYS A 1 184 ? -12.614 -8.777 5.146 1.00 81.06 184 LYS A N 1
ATOM 1521 C CA . LYS A 1 184 ? -12.125 -8.386 6.482 1.00 81.06 184 LYS A CA 1
ATOM 1522 C C . LYS A 1 184 ? -12.167 -6.866 6.665 1.00 81.06 184 LYS A C 1
ATOM 1524 O O . LYS A 1 184 ? -12.641 -6.380 7.687 1.00 81.06 184 LYS A O 1
ATOM 1529 N N . LYS A 1 185 ? -11.751 -6.106 5.648 1.00 71.94 185 LYS A N 1
ATOM 1530 C CA . LYS A 1 185 ? -11.793 -4.638 5.690 1.00 71.94 185 LYS A CA 1
ATOM 1531 C C . LYS A 1 185 ? -13.221 -4.082 5.717 1.00 71.94 185 LYS A C 1
ATOM 1533 O O . LYS A 1 185 ? -13.487 -3.120 6.436 1.00 71.94 185 LYS A O 1
ATOM 1538 N N . GLN A 1 186 ? -14.142 -4.673 4.954 1.00 75.19 186 GLN A N 1
ATOM 1539 C CA . GLN A 1 186 ? -15.551 -4.270 4.967 1.00 75.19 186 GLN A CA 1
ATOM 1540 C C . GLN A 1 186 ? -16.185 -4.478 6.349 1.00 75.19 186 GLN A C 1
ATOM 1542 O O . GLN A 1 186 ? -16.893 -3.590 6.825 1.00 75.19 186 GLN A O 1
ATOM 1547 N N . PHE A 1 187 ? -15.876 -5.596 7.014 1.00 73.88 187 PHE A N 1
ATOM 1548 C CA . PHE A 1 187 ? -16.305 -5.851 8.391 1.00 73.88 187 PHE A CA 1
ATOM 1549 C C . PHE A 1 187 ? -15.764 -4.797 9.362 1.00 73.88 187 PHE A C 1
ATOM 1551 O O . PHE A 1 187 ? -16.562 -4.149 10.030 1.00 73.88 187 PHE A O 1
ATOM 1558 N N . LEU A 1 188 ? -14.454 -4.523 9.350 1.00 77.31 188 LEU A N 1
ATOM 1559 C CA . LEU A 1 188 ? -13.839 -3.509 10.223 1.00 77.31 188 LEU A CA 1
ATOM 1560 C C . LEU A 1 188 ? -14.438 -2.104 10.023 1.00 77.31 188 LEU A C 1
ATOM 1562 O O . LEU A 1 188 ? -14.635 -1.354 10.978 1.00 77.31 188 LEU A O 1
ATOM 1566 N N . ARG A 1 189 ? -14.763 -1.732 8.777 1.00 75.94 189 ARG A N 1
ATOM 1567 C CA . ARG A 1 189 ? -15.428 -0.453 8.478 1.00 75.94 189 ARG A CA 1
ATOM 1568 C C . ARG A 1 189 ? -16.841 -0.400 9.063 1.00 75.94 189 ARG A C 1
ATOM 1570 O O . ARG A 1 189 ? -17.237 0.640 9.588 1.00 75.94 189 ARG A O 1
ATOM 1577 N N . ASN A 1 190 ? -17.595 -1.491 8.955 1.00 79.62 190 ASN A N 1
ATOM 1578 C CA . ASN A 1 190 ? -18.938 -1.578 9.520 1.00 79.62 190 ASN A CA 1
ATOM 1579 C C . ASN A 1 190 ? -18.898 -1.559 11.049 1.00 79.62 190 ASN A C 1
ATOM 1581 O O . ASN A 1 190 ? -19.658 -0.809 11.650 1.00 79.62 190 ASN A O 1
ATOM 1585 N N . GLU A 1 191 ? -17.972 -2.290 11.670 1.00 84.69 191 GLU A N 1
ATOM 1586 C CA . GLU A 1 191 ? -17.759 -2.262 13.121 1.00 84.69 191 GLU A CA 1
ATOM 1587 C C . GLU A 1 191 ? -17.439 -0.854 13.615 1.00 84.69 191 GLU A C 1
ATOM 1589 O O . GLU A 1 191 ? -18.061 -0.391 14.566 1.00 84.69 191 GLU A O 1
ATOM 1594 N N . ARG A 1 192 ? -16.548 -0.123 12.930 1.00 84.25 192 ARG A N 1
ATOM 1595 C CA . ARG A 1 192 ? -16.250 1.273 13.280 1.00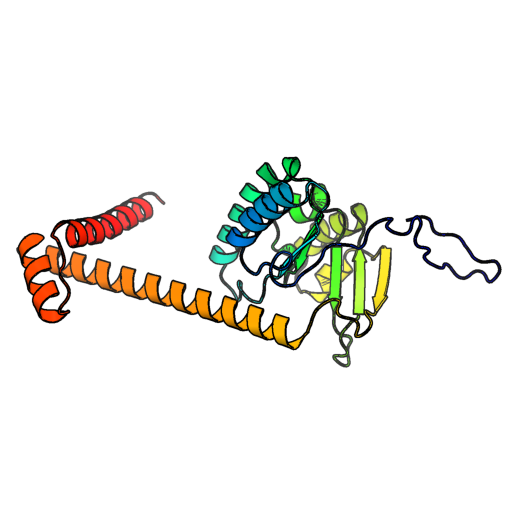 84.25 192 ARG A CA 1
ATOM 1596 C C . ARG A 1 192 ? -17.481 2.171 13.144 1.00 84.25 192 ARG A C 1
ATOM 1598 O O . ARG A 1 192 ? -17.730 2.996 14.013 1.00 84.25 192 ARG A O 1
ATOM 1605 N N . ARG A 1 193 ? -18.279 2.000 12.084 1.00 85.00 193 ARG A N 1
ATOM 1606 C CA . ARG A 1 193 ? -19.529 2.756 11.904 1.00 85.00 193 ARG A CA 1
ATOM 1607 C C . ARG A 1 193 ? -20.530 2.463 13.023 1.00 85.00 193 ARG A C 1
ATOM 1609 O O . ARG A 1 193 ? -21.089 3.404 13.574 1.00 85.00 193 ARG A O 1
ATOM 1616 N N . PHE A 1 194 ? -20.753 1.193 13.353 1.00 89.56 194 PHE A N 1
ATOM 1617 C CA . PHE A 1 194 ? -21.679 0.799 14.416 1.00 89.56 194 PHE A CA 1
ATOM 1618 C C . PHE A 1 194 ? -21.188 1.242 15.788 1.00 89.56 194 PHE A C 1
ATOM 1620 O O . PHE A 1 194 ? -21.991 1.714 16.584 1.00 89.56 194 PHE A O 1
ATOM 1627 N N . LYS A 1 195 ? -19.875 1.175 16.032 1.00 90.25 195 LYS A N 1
ATOM 1628 C CA . LYS A 1 195 ? -19.253 1.732 17.230 1.00 90.25 195 LYS A CA 1
ATOM 1629 C C . LYS A 1 195 ? -19.552 3.227 17.349 1.00 90.25 195 LYS A C 1
ATOM 1631 O O . LYS A 1 195 ? -20.113 3.631 18.353 1.00 90.25 195 LYS A O 1
ATOM 1636 N N . ASN A 1 196 ? -19.279 4.022 16.315 1.00 88.62 196 ASN A N 1
ATOM 1637 C CA . ASN A 1 196 ? -19.529 5.467 16.355 1.00 88.62 196 ASN A CA 1
ATOM 1638 C C . ASN A 1 196 ? -21.023 5.800 16.513 1.00 88.62 196 ASN A C 1
ATOM 1640 O O . ASN A 1 196 ? -21.375 6.719 17.244 1.00 88.62 196 ASN A O 1
ATOM 1644 N N . GLN A 1 197 ? -21.916 5.046 15.861 1.00 91.62 197 GLN A N 1
ATOM 1645 C CA . GLN A 1 197 ? -23.365 5.215 16.025 1.00 91.62 197 GLN A CA 1
ATOM 1646 C C . GLN A 1 197 ? -23.821 4.895 17.451 1.00 91.62 197 GLN A C 1
ATOM 1648 O O . GLN A 1 197 ? -24.593 5.654 18.029 1.00 91.62 197 GLN A O 1
ATOM 1653 N N . ARG A 1 198 ? -23.328 3.792 18.019 1.00 92.81 198 ARG A N 1
ATOM 1654 C CA . ARG A 1 198 ? -23.597 3.392 19.400 1.00 92.81 198 ARG A CA 1
ATOM 1655 C C . ARG A 1 198 ? -23.066 4.434 20.378 1.00 92.81 198 ARG A C 1
ATOM 1657 O O . ARG A 1 198 ? -23.811 4.878 21.239 1.00 92.81 198 ARG A O 1
ATOM 1664 N N . ASP A 1 199 ? -21.808 4.835 20.234 1.00 93.75 199 ASP A N 1
ATOM 1665 C CA . ASP A 1 199 ? -21.149 5.777 21.141 1.00 93.75 199 ASP A CA 1
ATOM 1666 C C . ASP A 1 199 ? -21.830 7.157 21.071 1.00 93.75 199 ASP A C 1
ATOM 1668 O O . ASP A 1 199 ? -22.096 7.769 22.103 1.00 93.75 199 ASP A O 1
ATOM 1672 N N . GLY A 1 200 ? -22.247 7.590 19.874 1.00 92.69 200 GLY A N 1
ATOM 1673 C CA . GLY A 1 200 ? -23.075 8.782 19.686 1.00 92.69 200 GLY A CA 1
ATOM 1674 C C . GLY A 1 200 ? -24.469 8.668 20.316 1.00 92.69 200 GLY A C 1
ATOM 1675 O O . GLY A 1 200 ? -24.927 9.614 20.950 1.00 92.69 200 GLY A O 1
ATOM 1676 N N . ALA A 1 201 ? -25.136 7.515 20.202 1.00 94.12 201 ALA A N 1
ATOM 1677 C CA . ALA A 1 201 ? -26.429 7.281 20.846 1.00 94.12 201 ALA A CA 1
ATOM 1678 C C . ALA A 1 201 ? -26.319 7.282 22.380 1.00 94.12 201 ALA A C 1
ATOM 1680 O O . ALA A 1 201 ? -27.161 7.876 23.046 1.00 94.12 201 ALA A O 1
ATOM 1681 N N . ILE A 1 202 ? -25.260 6.684 22.936 1.00 94.25 202 ILE A N 1
ATOM 1682 C CA . ILE A 1 202 ? -24.955 6.704 24.375 1.00 94.25 202 ILE A CA 1
ATOM 1683 C C . ILE A 1 202 ? -24.698 8.138 24.850 1.00 94.25 202 ILE A C 1
ATOM 1685 O O . ILE A 1 202 ? -25.231 8.550 25.878 1.00 94.25 202 ILE A O 1
ATOM 1689 N N . TYR A 1 203 ? -23.912 8.910 24.095 1.00 93.75 203 TYR A N 1
ATOM 1690 C CA . TYR A 1 203 ? -23.660 10.319 24.391 1.00 93.75 203 TYR A CA 1
ATOM 1691 C C . TYR A 1 203 ? -24.957 11.140 24.399 1.00 93.75 203 TYR A C 1
ATOM 1693 O O . TYR A 1 203 ? -25.193 11.902 25.334 1.00 93.75 203 TYR A O 1
ATOM 1701 N N . LEU A 1 204 ? -25.819 10.961 23.391 1.00 93.00 204 LEU A N 1
ATOM 1702 C CA . LEU A 1 204 ? -27.120 11.630 23.337 1.00 93.00 204 LEU A CA 1
ATOM 1703 C C . LEU A 1 204 ? -28.012 11.206 24.505 1.00 93.00 204 LEU A C 1
ATOM 1705 O O . LEU A 1 204 ? -28.578 12.069 25.161 1.00 93.00 204 LEU A O 1
ATOM 1709 N N . LEU A 1 205 ? -28.080 9.912 24.823 1.00 93.88 205 LEU A N 1
ATOM 1710 C CA . LEU A 1 205 ? -28.850 9.414 25.961 1.00 93.88 205 LEU A CA 1
ATOM 1711 C C . LEU A 1 205 ? -28.387 10.072 27.266 1.00 93.88 205 LEU A C 1
ATOM 1713 O O . LEU A 1 205 ? -29.213 10.592 28.003 1.00 93.88 205 LEU A O 1
ATOM 1717 N N . LYS A 1 206 ? -27.076 10.134 27.521 1.00 92.94 206 LYS A N 1
ATOM 1718 C CA . LYS A 1 206 ? -26.519 10.779 28.720 1.00 92.94 206 LYS A CA 1
ATOM 1719 C C . LYS A 1 206 ? -26.741 12.296 28.765 1.00 92.94 206 LYS A C 1
ATOM 1721 O O . LYS A 1 206 ? -26.715 12.877 29.843 1.00 92.94 206 LYS A O 1
ATOM 1726 N N . ARG A 1 207 ? -26.881 12.950 27.610 1.00 91.81 207 ARG A N 1
ATOM 1727 C CA . ARG A 1 207 ? -27.106 14.399 27.519 1.00 91.81 207 ARG A CA 1
ATOM 1728 C C . ARG A 1 207 ? -28.577 14.767 27.692 1.00 91.81 207 ARG A C 1
ATOM 1730 O O . ARG A 1 207 ? -28.874 15.775 28.317 1.00 91.81 207 ARG A O 1
ATOM 1737 N N . GLU A 1 208 ? -29.470 13.985 27.093 1.00 93.81 208 GLU A N 1
ATOM 1738 C CA . GLU A 1 208 ? -30.919 14.230 27.107 1.00 93.81 208 GLU A CA 1
ATOM 1739 C C . GLU A 1 208 ? -31.606 13.622 28.340 1.00 93.81 208 GLU A C 1
ATOM 1741 O O . GLU A 1 208 ? -32.758 13.940 28.626 1.00 93.81 208 GLU A O 1
ATOM 1746 N N . THR A 1 209 ? -30.919 12.736 29.065 1.00 92.38 209 THR A N 1
ATOM 1747 C CA . THR A 1 209 ? -31.398 12.145 30.319 1.00 92.38 209 THR A CA 1
ATOM 1748 C C . THR A 1 209 ? -30.432 12.460 31.454 1.00 92.38 209 THR A C 1
ATOM 1750 O O . THR A 1 209 ? -29.225 12.540 31.244 1.00 92.38 209 THR A O 1
ATOM 1753 N N . ASP A 1 210 ? -30.939 12.552 32.680 1.00 92.12 210 ASP A N 1
ATOM 1754 C CA . ASP A 1 210 ? -30.097 12.720 33.873 1.00 92.12 210 ASP A CA 1
ATOM 1755 C C . ASP A 1 210 ? -29.471 11.400 34.367 1.00 92.12 210 ASP A C 1
ATOM 1757 O O . ASP A 1 210 ? -28.826 11.367 35.415 1.00 92.12 210 ASP A O 1
ATOM 1761 N N . MET A 1 211 ? -29.609 10.305 33.609 1.00 93.75 211 MET A N 1
ATOM 1762 C CA . MET A 1 211 ? -29.123 8.983 34.009 1.00 93.75 211 MET A CA 1
ATOM 1763 C C . MET A 1 211 ? -27.608 8.977 34.198 1.00 93.75 211 MET A C 1
ATOM 1765 O O . MET A 1 211 ? -26.849 9.418 33.334 1.00 93.75 211 MET A O 1
ATOM 1769 N N . SER A 1 212 ? -27.126 8.441 35.309 1.00 94.50 212 SER A N 1
ATOM 1770 C CA . SER A 1 212 ? -25.713 8.154 35.551 1.00 94.50 212 SER A CA 1
ATOM 1771 C C . SER A 1 212 ? -25.156 7.130 34.547 1.00 94.50 212 SER A C 1
ATOM 1773 O O . SER A 1 212 ? -25.888 6.378 33.902 1.00 94.50 212 SER A O 1
ATOM 1775 N N . CYS A 1 213 ? -23.828 7.083 34.396 1.00 93.44 213 CYS A N 1
ATOM 1776 C CA . CYS A 1 213 ? -23.189 6.097 33.519 1.00 93.44 213 CYS A CA 1
ATOM 1777 C C . CYS A 1 213 ? -23.460 4.650 33.971 1.00 93.44 213 CYS A C 1
ATOM 1779 O O . CYS A 1 213 ? -23.489 3.751 33.134 1.00 93.44 213 CYS A O 1
ATOM 1781 N N . GLU A 1 214 ? -23.666 4.433 35.272 1.00 95.12 214 GLU A N 1
ATOM 1782 C CA . GLU A 1 214 ? -23.982 3.130 35.861 1.00 95.12 214 GLU A CA 1
ATOM 1783 C C . GLU A 1 214 ? -25.413 2.692 35.521 1.00 95.12 214 GLU A C 1
ATOM 1785 O O . GLU A 1 214 ? -25.637 1.550 35.118 1.00 95.12 214 GLU A O 1
ATOM 1790 N N . GLU A 1 215 ? -26.372 3.619 35.580 1.00 94.19 215 GLU A N 1
ATOM 1791 C CA . GLU A 1 215 ? -27.759 3.367 35.171 1.00 94.19 215 GLU A CA 1
ATOM 1792 C C . GLU A 1 215 ? -27.844 3.066 33.673 1.00 94.19 215 GLU A C 1
ATOM 1794 O O . GLU A 1 215 ? -28.456 2.077 33.274 1.00 94.19 215 GLU A O 1
ATOM 1799 N N . ILE A 1 216 ? -27.153 3.849 32.836 1.00 94.75 216 ILE A N 1
ATOM 1800 C CA . ILE A 1 216 ? -27.079 3.587 31.390 1.00 94.75 216 ILE A CA 1
ATOM 1801 C C . ILE A 1 216 ? -26.458 2.211 31.117 1.00 94.75 216 ILE A C 1
ATOM 1803 O O . ILE A 1 216 ? -26.949 1.475 30.259 1.00 94.75 216 ILE A O 1
ATOM 1807 N N . ALA A 1 217 ? -25.390 1.843 31.833 1.00 95.75 217 ALA A N 1
ATOM 1808 C CA . ALA A 1 217 ? -24.761 0.533 31.691 1.00 95.75 217 ALA A CA 1
ATOM 1809 C C . ALA A 1 217 ? -25.724 -0.601 32.069 1.00 95.75 217 ALA A C 1
ATOM 1811 O O . ALA A 1 217 ? -25.790 -1.604 31.358 1.00 95.75 217 ALA A O 1
ATOM 1812 N N . THR A 1 218 ? -26.494 -0.426 33.143 1.00 95.56 218 THR A N 1
ATOM 1813 C CA . THR A 1 218 ? -27.474 -1.407 33.626 1.00 95.56 218 THR A CA 1
ATOM 1814 C C . THR A 1 218 ? -28.607 -1.607 32.621 1.00 95.56 218 THR A C 1
ATOM 1816 O O . THR A 1 218 ? -28.875 -2.739 32.215 1.00 95.56 218 THR A O 1
ATOM 1819 N N . GLU A 1 219 ? -29.209 -0.518 32.141 1.00 94.19 219 GLU A N 1
ATOM 1820 C CA . GLU A 1 219 ? -30.294 -0.563 31.153 1.00 94.19 219 GLU A CA 1
ATOM 1821 C C . GLU A 1 219 ? -29.830 -1.168 29.822 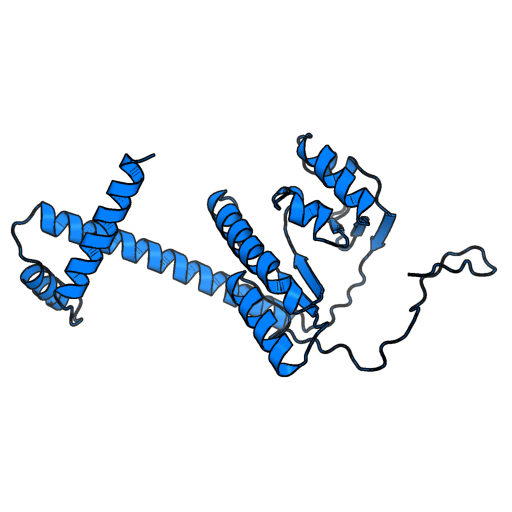1.00 94.19 219 GLU A C 1
ATOM 1823 O O . GLU A 1 219 ? -30.465 -2.071 29.270 1.00 94.19 219 GLU A O 1
ATOM 1828 N N . LEU A 1 220 ? -28.665 -0.747 29.315 1.00 93.44 220 LEU A N 1
ATOM 1829 C CA . LEU A 1 220 ? -28.110 -1.330 28.093 1.00 93.44 220 LEU A CA 1
ATOM 1830 C C . LEU A 1 220 ? -27.750 -2.804 28.276 1.00 93.44 220 LEU A C 1
ATOM 1832 O O . LEU A 1 220 ? -27.928 -3.584 27.339 1.00 93.44 220 LEU A O 1
ATOM 1836 N N . SER A 1 221 ? -27.277 -3.204 29.459 1.00 93.75 221 SER A N 1
ATOM 1837 C CA . SER A 1 221 ? -26.989 -4.610 29.752 1.00 93.75 221 SER A CA 1
ATOM 1838 C C . SER A 1 221 ? -28.253 -5.465 29.703 1.00 93.75 221 SER A C 1
ATOM 1840 O O . SER A 1 221 ? -28.232 -6.561 29.139 1.00 93.75 221 SER A O 1
ATOM 1842 N N . ALA A 1 222 ? -29.369 -4.949 30.228 1.00 93.31 222 ALA A N 1
ATOM 1843 C CA . ALA A 1 222 ? -30.662 -5.626 30.192 1.00 93.31 222 ALA A CA 1
ATOM 1844 C C . ALA A 1 222 ? -31.175 -5.818 28.754 1.00 93.31 222 ALA A C 1
ATOM 1846 O O . ALA A 1 222 ? -31.627 -6.907 28.399 1.00 93.31 222 ALA A O 1
ATOM 1847 N N . VAL A 1 223 ? -31.051 -4.793 27.903 1.00 93.50 223 VAL A N 1
ATOM 1848 C CA . VAL A 1 223 ? -31.516 -4.845 26.504 1.00 93.50 223 VAL A CA 1
ATOM 1849 C C . VAL A 1 223 ? -30.619 -5.722 25.630 1.00 93.50 223 VAL A C 1
ATOM 1851 O O . VAL A 1 223 ? -31.105 -6.493 24.804 1.00 93.50 223 VAL A O 1
ATOM 1854 N N . THR A 1 224 ? -29.301 -5.600 25.785 1.00 91.25 224 THR A N 1
ATOM 1855 C CA . THR A 1 224 ? -28.327 -6.293 24.924 1.00 91.25 224 THR A CA 1
ATOM 1856 C C . THR A 1 224 ? -28.029 -7.718 25.377 1.00 91.25 224 THR A C 1
ATOM 1858 O O . THR A 1 224 ? -27.416 -8.470 24.621 1.00 91.25 224 THR A O 1
ATOM 1861 N N . GLN A 1 225 ? -28.452 -8.092 26.590 1.00 92.44 225 GLN A N 1
ATOM 1862 C CA . GLN A 1 225 ? -28.088 -9.350 27.251 1.00 92.44 225 GLN A CA 1
ATOM 1863 C C . GLN A 1 225 ? -26.564 -9.521 27.395 1.00 92.44 225 GLN A C 1
ATOM 1865 O O . GLN A 1 225 ? -26.048 -10.639 27.423 1.00 92.44 225 GLN A O 1
ATOM 1870 N N . GLN A 1 226 ? -25.830 -8.409 27.475 1.00 90.75 226 GLN A N 1
ATOM 1871 C CA . GLN A 1 226 ? -24.382 -8.381 27.665 1.00 90.75 226 GLN A CA 1
ATOM 1872 C C . GLN A 1 226 ? -24.050 -7.614 28.935 1.00 90.75 226 GLN A C 1
ATOM 1874 O O . GLN A 1 226 ? -24.655 -6.590 29.214 1.00 90.75 226 GLN A O 1
ATOM 1879 N N . GLN A 1 227 ? -23.068 -8.084 29.702 1.00 90.50 227 GLN A N 1
ATOM 1880 C CA . GLN A 1 227 ? -22.600 -7.328 30.858 1.00 90.50 227 GLN A CA 1
ATOM 1881 C C . GLN A 1 227 ? -21.772 -6.128 30.399 1.00 90.50 227 GLN A C 1
ATOM 1883 O O . GLN A 1 227 ? -20.683 -6.291 29.844 1.00 90.50 227 GLN A O 1
ATOM 1888 N N . LEU A 1 228 ? -22.289 -4.928 30.647 1.00 90.69 228 LEU A N 1
ATOM 1889 C CA . LEU A 1 228 ? -21.599 -3.669 30.409 1.00 90.69 228 LEU A CA 1
ATOM 1890 C C . LEU A 1 228 ? -21.241 -3.034 31.751 1.00 90.69 228 LEU A C 1
ATOM 1892 O O . LEU A 1 228 ? -22.076 -2.912 32.641 1.00 90.69 228 LEU A O 1
ATOM 1896 N N . SER A 1 229 ? -19.987 -2.612 31.885 1.00 92.81 229 SER A N 1
ATOM 1897 C CA . SER A 1 229 ? -19.543 -1.812 33.030 1.00 92.81 229 SER A CA 1
ATOM 1898 C C . SER A 1 229 ? -19.697 -0.315 32.764 1.00 92.81 229 SER A C 1
ATOM 1900 O O . SER A 1 229 ? -19.686 0.124 31.610 1.00 92.81 229 SER A O 1
ATOM 1902 N N . GLU A 1 230 ? -19.751 0.477 33.836 1.00 94.19 230 GLU A N 1
ATOM 1903 C CA . GLU A 1 230 ? -19.762 1.944 33.773 1.00 94.19 230 GLU A CA 1
ATOM 1904 C C . GLU A 1 230 ? -18.622 2.498 32.895 1.00 94.19 230 GLU A C 1
ATOM 1906 O O . GLU A 1 230 ? -18.816 3.424 32.104 1.00 94.19 230 GLU A O 1
ATOM 1911 N N . ASP A 1 231 ? -17.434 1.891 32.969 1.00 93.06 231 ASP A N 1
ATOM 1912 C CA . ASP A 1 231 ? -16.267 2.323 32.197 1.00 93.06 231 ASP A CA 1
ATOM 1913 C C . ASP A 1 231 ? -16.469 2.201 30.684 1.00 93.06 231 ASP A C 1
ATOM 1915 O O . ASP A 1 231 ? -15.951 3.028 29.932 1.00 93.06 231 ASP A O 1
ATOM 1919 N N . HIS A 1 232 ? -17.252 1.226 30.210 1.00 91.12 232 HIS A N 1
ATOM 1920 C CA . HIS A 1 232 ? -17.579 1.129 28.786 1.00 91.12 232 HIS A CA 1
ATOM 1921 C C . HIS A 1 232 ? -18.375 2.352 28.318 1.00 91.12 232 HIS A C 1
ATOM 1923 O O . HIS A 1 232 ? -18.085 2.904 27.255 1.00 91.12 232 HIS A O 1
ATOM 1929 N N . ILE A 1 233 ? -19.330 2.804 29.135 1.00 94.62 233 ILE A N 1
ATOM 1930 C CA . ILE A 1 233 ? -20.162 3.982 28.865 1.00 94.62 233 ILE A CA 1
ATOM 1931 C C . ILE A 1 233 ? -19.315 5.252 28.923 1.00 94.62 233 ILE A C 1
ATOM 1933 O O . ILE A 1 233 ? -19.343 6.073 28.005 1.00 94.62 233 ILE A O 1
ATOM 1937 N N . ARG A 1 234 ? -18.484 5.381 29.962 1.00 92.88 234 ARG A N 1
ATOM 1938 C CA . ARG A 1 234 ? -17.578 6.520 30.139 1.00 92.88 234 ARG A CA 1
ATOM 1939 C C . ARG A 1 234 ? -16.597 6.652 28.971 1.00 92.88 234 ARG A C 1
ATOM 1941 O O . ARG A 1 234 ? -16.373 7.759 28.486 1.00 92.88 234 ARG A O 1
ATOM 1948 N N . ASN A 1 235 ? -16.042 5.538 28.495 1.00 91.69 235 ASN A N 1
ATOM 1949 C CA . ASN A 1 235 ? -15.136 5.524 27.347 1.00 91.69 235 ASN A CA 1
ATOM 1950 C C . ASN A 1 235 ? -15.848 5.903 26.041 1.00 91.69 235 ASN A C 1
ATOM 1952 O O . ASN A 1 235 ? -15.293 6.684 25.273 1.00 91.69 235 ASN A O 1
ATOM 1956 N N . ALA A 1 236 ? -17.072 5.410 25.817 1.00 90.94 236 ALA A N 1
ATOM 1957 C CA . ALA A 1 236 ? -17.884 5.770 24.652 1.00 90.94 236 ALA A CA 1
ATOM 1958 C C . ALA A 1 236 ? -18.187 7.280 24.602 1.00 90.94 236 ALA A C 1
ATOM 1960 O O . ALA A 1 236 ? -18.034 7.919 23.561 1.00 90.94 236 ALA A O 1
ATOM 1961 N N . ILE A 1 237 ? -18.542 7.875 25.744 1.00 91.81 237 ILE A N 1
ATOM 1962 C CA . ILE A 1 237 ? -18.784 9.320 25.861 1.00 91.81 237 ILE A CA 1
ATOM 1963 C C . ILE A 1 237 ? -17.500 10.107 25.582 1.00 91.81 237 ILE A C 1
ATOM 1965 O O . ILE A 1 237 ? -17.504 11.003 24.740 1.00 91.81 237 ILE A O 1
ATOM 1969 N N . LYS A 1 238 ? -16.387 9.746 26.239 1.00 91.31 238 LYS A N 1
ATOM 1970 C CA . LYS A 1 238 ? -15.092 10.423 26.059 1.00 91.31 238 LYS A CA 1
ATOM 1971 C C . LYS A 1 238 ? -14.624 10.425 24.607 1.00 91.31 238 LYS A C 1
ATOM 1973 O O . LYS A 1 238 ? -14.093 11.437 24.161 1.00 91.31 238 LYS A O 1
ATOM 1978 N N . SER A 1 239 ? -14.821 9.324 23.874 1.00 84.69 239 SER A N 1
ATOM 1979 C CA . SER A 1 239 ? -14.434 9.271 22.460 1.00 84.69 239 SER A CA 1
ATOM 1980 C C . SER A 1 239 ? -15.174 10.290 21.596 1.00 84.69 239 SER A C 1
ATOM 1982 O O . SER A 1 239 ? -14.571 10.829 20.680 1.00 84.69 239 SER A O 1
ATOM 1984 N N . ILE A 1 240 ? -16.436 10.602 21.906 1.00 88.00 240 ILE A N 1
ATOM 1985 C CA . ILE A 1 240 ? -17.218 11.599 21.160 1.00 88.00 240 ILE A CA 1
ATOM 1986 C C . ILE A 1 240 ? -16.836 13.028 21.557 1.00 88.00 240 ILE A C 1
ATOM 1988 O O . ILE A 1 240 ? -16.768 13.901 20.696 1.00 88.00 240 ILE A O 1
ATOM 1992 N N . THR A 1 241 ? -16.579 13.284 22.843 1.00 81.06 241 THR A N 1
ATOM 1993 C CA . THR A 1 241 ? -16.187 14.625 23.308 1.00 81.06 241 THR A CA 1
ATOM 1994 C C . THR A 1 241 ? -14.846 15.052 22.710 1.00 81.06 241 THR A C 1
ATOM 1996 O O . THR A 1 241 ? -14.754 16.145 22.167 1.00 81.06 241 THR A O 1
ATOM 1999 N N . HIS A 1 242 ? -13.848 14.159 22.703 1.00 73.38 242 HIS A N 1
ATOM 2000 C CA . HIS A 1 242 ? -12.550 14.442 22.080 1.00 73.38 242 HIS A CA 1
ATOM 2001 C C . HIS A 1 242 ? -12.645 14.696 20.569 1.00 73.38 242 HIS A C 1
ATOM 2003 O O . HIS A 1 242 ? -11.961 15.581 20.068 1.00 73.38 242 HIS A O 1
ATOM 2009 N N . GLU A 1 243 ? -13.497 13.957 19.847 1.00 69.44 243 GLU A N 1
ATOM 2010 C CA . GLU A 1 243 ? -13.699 14.182 18.407 1.00 69.44 243 GLU A CA 1
ATOM 2011 C C . GLU A 1 243 ? -14.298 15.574 18.117 1.00 69.44 243 GLU A C 1
ATOM 2013 O O . GLU A 1 243 ? -13.952 16.179 17.107 1.00 69.44 243 GLU A O 1
ATOM 2018 N N . LYS A 1 244 ? -15.145 16.115 19.006 1.00 69.31 244 LYS A N 1
ATOM 2019 C CA . LYS A 1 244 ? -15.693 17.476 18.862 1.00 69.31 244 LYS A CA 1
ATOM 2020 C C . LYS A 1 244 ? -14.676 18.570 19.172 1.00 69.31 244 LYS A C 1
ATOM 2022 O O . LYS A 1 244 ? -14.627 19.558 18.447 1.00 69.31 244 LYS A O 1
ATOM 2027 N N . ASP A 1 245 ? -13.863 18.378 20.208 1.00 67.81 245 ASP A N 1
ATOM 2028 C CA . ASP A 1 245 ? -12.824 19.342 20.582 1.00 67.81 245 ASP A CA 1
ATOM 2029 C C . ASP A 1 245 ? -11.770 19.491 19.463 1.00 67.81 245 ASP A C 1
ATOM 2031 O O . ASP A 1 245 ? -11.260 20.582 19.230 1.00 67.81 245 ASP A O 1
ATOM 2035 N N . GLU A 1 246 ? -11.465 18.416 18.723 1.00 56.44 246 GLU A N 1
ATOM 2036 C CA . GLU A 1 246 ? -10.562 18.461 17.561 1.00 56.44 246 GLU A CA 1
ATOM 2037 C C . GLU A 1 246 ? -11.181 19.151 16.330 1.00 56.44 246 GLU A C 1
ATOM 2039 O O . GLU A 1 246 ? -10.450 19.767 15.553 1.00 56.44 246 GLU A O 1
ATOM 2044 N N . GLU A 1 247 ? -12.505 19.081 16.143 1.00 55.81 247 GLU A N 1
ATOM 2045 C CA . GLU A 1 247 ? -13.211 19.760 15.042 1.00 55.81 247 GLU A CA 1
ATOM 2046 C C . GLU A 1 247 ? -13.398 21.271 15.282 1.00 55.81 247 GLU A C 1
ATOM 2048 O O . GLU A 1 247 ? -13.493 22.014 14.310 1.00 55.81 247 GLU A O 1
ATOM 2053 N N . GLU A 1 248 ? -13.399 21.750 16.533 1.00 51.66 248 GLU A N 1
ATOM 2054 C CA . GLU A 1 248 ? -13.461 23.191 16.860 1.00 51.66 248 GLU A CA 1
ATOM 2055 C C . GLU A 1 248 ? -12.101 23.913 16.758 1.00 51.66 248 GLU A C 1
ATOM 2057 O O . GLU A 1 248 ? -12.046 25.144 16.770 1.00 51.66 248 GLU A O 1
ATOM 2062 N N . ILE A 1 249 ? -10.997 23.165 16.646 1.00 46.09 249 ILE A N 1
ATOM 2063 C CA . ILE A 1 249 ? -9.622 23.699 16.583 1.00 46.09 249 ILE A CA 1
ATOM 2064 C C . ILE A 1 249 ? -9.121 23.869 15.128 1.00 46.09 249 ILE A C 1
ATOM 2066 O O . ILE A 1 249 ? -8.056 24.452 14.905 1.00 46.09 249 ILE A O 1
ATOM 2070 N N . ILE A 1 250 ? -9.883 23.410 14.127 1.00 38.59 250 ILE A N 1
ATOM 2071 C CA . ILE A 1 250 ? -9.564 23.499 12.685 1.00 38.59 250 ILE A CA 1
ATOM 2072 C C . ILE A 1 250 ? -10.418 24.574 12.010 1.00 38.59 250 ILE A C 1
ATOM 2074 O O . ILE A 1 250 ? -9.843 25.341 11.202 1.00 38.59 250 ILE A O 1
#

Radius of gyration: 24.85 Å; Cα contacts (8 Å, |Δi|>4): 269; chains: 1; bounding box: 57×44×71 Å

Foldseek 3Di:
DDWDQDPVRDTDDDPPDDDPDDQDDDCVLAEAQDLVSVLVSLVVCCVPPNAAHHHEHEPLPQDPDDPVSLVVSQVSVVVSLVPSVVSHYHYHYHDPDLLSHDLCVQAVVDAWDWAWDAPPVRHGFKTFIAGRVQSNQLNVQLNVDDDPVVSNPRGHGPDIDGDDPDDPYDPVVNVVVSVVVVVVVVVVVVVVVVLLVVLVVLLVCVVVDVDQLQRSQVVVCVVVVHRGDSVVSVVSNVVVVVVVVVVVVD

Mean predicted aligned error: 10.5 Å

Sequence (250 aa):
MESRVDPDGVKRWFVAREPKKPVRFSLEENIVFSPEDLMKSASNLRDKYGRNQVIIYDEGRTGLDSARAMQAINKAMQDFFQECGQHGHIILIVLPDFFKLHEDYATVRSLFLVDVFADRQLRRGWFNFYNETQKEKLYVYGKKVLGLYNRYSQASPSFYGRFTSFLPIDDKAYDLAKQKALRKKQFLRNERRFKNQRDGAIYLLKRETDMSCEEIATELSAVTQQQLSEDHIRNAIKSITHEKDEEEII

Solvent-accessible surface area (backbone atoms only — not comparable to full-atom values): 14512 Å² total; per-residue (Å²): 135,67,78,52,71,45,98,86,68,50,78,49,87,57,79,89,68,76,74,94,58,84,84,79,78,48,70,84,70,22,47,28,73,46,69,72,50,44,51,54,36,49,54,52,45,30,76,75,72,38,61,66,44,59,37,35,41,41,54,75,71,79,64,83,81,42,75,66,52,52,50,54,48,51,48,48,49,46,58,41,61,72,57,43,74,80,44,46,57,46,77,45,76,47,68,93,56,73,80,76,49,58,63,61,56,58,29,77,74,34,74,61,44,76,50,75,45,55,50,99,83,66,50,72,42,35,35,35,33,21,45,44,71,38,31,33,46,22,50,66,51,14,69,77,46,77,57,74,71,58,17,67,65,55,34,73,55,78,46,71,55,66,61,69,97,79,64,102,60,64,66,68,60,50,52,51,52,52,52,51,54,53,49,56,51,54,50,54,53,49,50,53,50,52,48,52,52,50,27,49,49,51,38,48,50,51,70,80,35,91,58,50,51,55,55,51,16,51,55,49,18,66,74,69,75,43,95,51,52,39,64,59,45,52,50,33,35,49,58,54,54,54,56,51,58,59,62,76,75,111

Nearest PDB structures (foldseek):
  5da9-assembly1_A  TM=5.138E-01  e=7.100E-01  Thermochaetoides thermophila DSM 1495
  5dac-assembly1_A  TM=5.572E-01  e=1.085E+00  Thermochaetoides thermophila DSM 1495
  3wya-assembly1_A  TM=3.506E-01  e=1.225E+00  Pyrococcus horikoshii OT3
  3thw-assembly1_B  TM=3.299E-01  e=1.301E+00  Homo sapiens

Organism: NCBI:txid2268181

Secondary structure (DSSP, 8-state):
-PEEEPTTS-EEE--SS--SS-----HHHHEESSHHHHHHHHHHHHHHH-S--EEEEE--STTSS-HHHHHHHHHHHHHHHHHGGGT--EEEEE-S-GGGS-HHHHTTS-SEEEEEE--TT----EEEEEEHHHHHHHHHHHTTS-SHHHHHTTS--SEEEE--S--SS-HHHHHHHHHHHHHHHHHHHHHHHHHHHHHHHHHHHHHHS---HHHHHHHHHHHHTS---HHHHHHHHHHHHHHHHHHS--